Protein AF-0000000084539556 (afdb_homodimer)

Radius of gyration: 20.71 Å; Cα contacts (8 Å, |Δi|>4): 635; chains: 2; bounding box: 44×54×63 Å

Secondary structure (DSSP, 8-state):
------GGGGS-HHHHHHHHHH-EEEEE-TT-EEE-TTS---EEEEEEES-EEEEEGGGTSEEEEEE-TT-EESHHHHHH-PPPSSEEEESSSEEEEEEEHHHHHHHHHH-HHHHHHHHHHHHHHHHHHHHHHHHHHHTT----S-----TTHHHHT--HHHHHHHHHHHHHHT------/-----GGGGGS-HHHHHHHHHH-EEEEE-TT-EEE-TTS---EEEEEEES-EEEEEGGGTSEEEEEE-TT-EESHHHHHH-PPPSSEEEESSSEEEEEEEHHHHHHHHHH-HHHHHHHHHHHHHHHHHHHHHHHHHHHTT----S-----TTHHHHT--HHHHHHHHHHHHHHT------

Sequence (360 aa):
MNKTLAILGELSDRDLDWIIANGQQQQLESGMVLITEGQLIEALYIVLDGTLVASVAALGNREVATLGIGEVIGEMSFVDGRMPSATVSAKEPCLVLSVPREKLSEKLEWDALFSLRFYRAVSKFLSYRLRNTVTQFGQQKPLPSETNSSTTEIEQSLDEDGYRFREIIQRLRGEYVVPTMNKTLAILGELSDRDLDWIIANGQQQQLESGMVLITEGQLIEALYIVLDGTLVASVAALGNREVATLGIGEVIGEMSFVDGRMPSATVSAKEPCLVLSVPREKLSEKLEWDALFSLRFYRAVSKFLSYRLRNTVTQFGQQKPLPSETNSSTTEIEQSLDEDGYRFREIIQRLRGEYVVPT

Nearest PDB structures (foldseek):
  6flo-assembly1_A  TM=7.523E-01  e=4.053E-08  Trypanosoma brucei brucei TREU927
  4qx5-assembly1_A  TM=9.035E-01  e=8.301E-07  Homo sapiens
  3e97-assembly1_A-2  TM=7.968E-01  e=1.678E-07  Deinococcus geothermalis DSM 11300
  7t4v-assembly2_B  TM=7.248E-01  e=3.624E-07  Homo sapiens
  1cx4-assembly1_A  TM=6.288E-01  e=3.034E-07  Rattus norvegicus

Solvent-accessible surface area (backbone atoms only — not comparable to full-atom values): 19254 Å² total; per-residue (Å²): 117,77,78,56,60,48,34,64,64,54,45,48,72,68,54,49,50,50,47,55,74,62,33,44,79,42,80,40,50,58,65,39,70,78,42,51,50,70,39,84,76,66,44,36,34,34,30,68,34,48,38,33,34,32,23,28,67,87,43,75,52,38,70,75,42,78,42,41,54,51,36,72,43,52,56,53,29,66,63,63,71,44,56,37,83,36,25,30,28,24,73,32,61,26,34,30,36,38,32,43,40,69,60,50,52,51,49,41,71,74,31,62,67,59,32,29,30,47,27,45,18,49,30,33,40,41,38,52,50,40,54,50,48,52,55,43,62,45,54,71,50,72,69,78,82,80,70,74,72,54,84,64,57,64,61,66,83,43,47,76,67,36,53,54,36,50,52,48,51,32,54,69,70,64,50,77,77,68,82,124,92,82,81,63,48,51,34,66,63,54,46,48,71,69,54,49,49,50,48,55,74,62,32,45,79,44,81,39,51,57,65,40,71,79,40,50,49,70,39,85,74,66,43,36,35,33,30,67,34,47,38,32,33,32,23,27,68,87,43,73,52,38,70,77,44,79,42,40,63,51,34,71,43,52,56,53,30,65,64,63,69,44,56,35,82,36,26,30,27,24,73,31,61,27,34,30,37,36,32,43,39,69,60,50,53,52,48,42,71,73,30,62,68,61,31,29,32,48,28,45,19,48,30,34,38,40,39,51,50,40,56,51,48,54,53,43,62,43,54,71,49,70,70,78,79,79,68,75,70,53,82,64,47,55,61,67,83,45,46,78,64,37,53,54,35,50,53,49,49,33,53,70,69,64,48,76,75,67,81,124

Structure (mmCIF, N/CA/C/O backbone):
data_AF-0000000084539556-model_v1
#
loop_
_entity.id
_entity.type
_entity.pdbx_description
1 polymer 'Cyclic nucleotide-binding domain-containing protein'
#
loop_
_atom_site.group_PDB
_atom_site.id
_atom_site.type_symbol
_atom_site.label_atom_id
_atom_site.label_alt_id
_atom_site.label_comp_id
_atom_site.label_asym_id
_atom_site.label_entity_id
_atom_site.label_seq_id
_atom_site.pdbx_PDB_ins_code
_atom_site.Cartn_x
_atom_site.Cartn_y
_atom_site.Cartn_z
_atom_site.occupancy
_atom_site.B_iso_or_equiv
_atom_site.auth_seq_id
_atom_site.auth_comp_id
_atom_site.auth_asym_id
_atom_site.auth_atom_id
_atom_site.pdbx_PDB_model_num
ATOM 1 N N . MET A 1 1 ? -12.023 -5.602 -18.016 1 32.25 1 MET A N 1
ATOM 2 C CA . MET A 1 1 ? -10.75 -6.289 -17.844 1 32.25 1 MET A CA 1
ATOM 3 C C . MET A 1 1 ? -9.883 -5.59 -16.797 1 32.25 1 MET A C 1
ATOM 5 O O . MET A 1 1 ? -9.688 -4.375 -16.859 1 32.25 1 MET A O 1
ATOM 9 N N . ASN A 1 2 ? -9.969 -5.934 -15.633 1 44.06 2 ASN A N 1
ATOM 10 C CA . ASN A 1 2 ? -9.359 -5.375 -14.43 1 44.06 2 ASN A CA 1
ATOM 11 C C . ASN A 1 2 ? -7.859 -5.164 -14.617 1 44.06 2 ASN A C 1
ATOM 13 O O . ASN A 1 2 ? -7.117 -6.117 -14.852 1 44.06 2 ASN A O 1
ATOM 17 N N . LYS A 1 3 ? -7.562 -4.148 -15.406 1 48.19 3 LYS A N 1
ATOM 18 C CA . LYS A 1 3 ? -6.191 -3.68 -15.578 1 48.19 3 LYS A CA 1
ATOM 19 C C . LYS A 1 3 ? -5.305 -4.141 -14.422 1 48.19 3 LYS A C 1
ATOM 21 O O . LYS A 1 3 ? -5.383 -3.6 -13.312 1 48.19 3 LYS A O 1
ATOM 26 N N . THR A 1 4 ? -5.359 -5.547 -14.148 1 50.5 4 THR A N 1
ATOM 27 C CA . THR A 1 4 ? -4.488 -6.262 -13.219 1 50.5 4 THR A CA 1
ATOM 28 C C . THR A 1 4 ? -3.164 -5.523 -13.047 1 50.5 4 THR A C 1
ATOM 30 O O . THR A 1 4 ? -2.453 -5.273 -14.023 1 50.5 4 THR A O 1
ATOM 33 N N . LEU A 1 5 ? -3.143 -4.684 -12.188 1 53.91 5 LEU A N 1
ATOM 34 C CA . LEU A 1 5 ? -1.906 -4.047 -11.742 1 53.91 5 LEU A CA 1
ATOM 35 C C . LEU A 1 5 ? -0.74 -5.027 -11.797 1 53.91 5 LEU A C 1
ATOM 37 O O . LEU A 1 5 ? -0.776 -6.074 -11.148 1 53.91 5 LEU A O 1
ATOM 41 N N . ALA A 1 6 ? -0.236 -5.332 -13.047 1 57.66 6 ALA A N 1
ATOM 42 C CA . ALA A 1 6 ? 0.998 -6.113 -13.109 1 57.66 6 ALA A CA 1
ATOM 43 C C . ALA A 1 6 ? 2.088 -5.477 -12.25 1 57.66 6 ALA A C 1
ATOM 45 O O . ALA A 1 6 ? 2.754 -4.531 -12.68 1 57.66 6 ALA A O 1
ATOM 46 N N . ILE A 1 7 ? 1.96 -5.586 -10.859 1 62.69 7 ILE A N 1
ATOM 47 C CA . ILE A 1 7 ? 2.955 -5.199 -9.867 1 62.69 7 ILE A CA 1
ATOM 48 C C . ILE A 1 7 ? 4.316 -5.777 -10.25 1 62.69 7 ILE A C 1
ATOM 50 O O . ILE A 1 7 ? 5.348 -5.125 -10.07 1 62.69 7 ILE A O 1
ATOM 54 N N . LEU A 1 8 ? 4.184 -6.824 -11.148 1 78.81 8 LEU A N 1
ATOM 55 C CA . LEU A 1 8 ? 5.395 -7.566 -11.477 1 78.81 8 LEU A CA 1
ATOM 56 C C . LEU A 1 8 ? 6.234 -6.812 -12.5 1 78.81 8 LEU A C 1
ATOM 58 O O . LEU A 1 8 ? 7.43 -7.078 -12.648 1 78.81 8 LEU A O 1
ATOM 62 N N . GLY A 1 9 ? 5.48 -5.789 -13.008 1 82.38 9 GLY A N 1
ATOM 63 C CA . GLY A 1 9 ? 6.188 -5.008 -14.016 1 82.38 9 GLY A CA 1
ATOM 64 C C . GLY A 1 9 ? 7.273 -4.125 -13.422 1 82.38 9 GLY A C 1
ATOM 65 O O . GLY A 1 9 ? 8.164 -3.666 -14.141 1 82.38 9 GLY A O 1
ATOM 66 N N . GLU A 1 10 ? 7.262 -3.822 -12.172 1 86.62 10 GLU A N 1
ATOM 67 C CA . GLU A 1 10 ? 8.258 -3.016 -11.477 1 86.62 10 GLU A CA 1
ATOM 68 C C . GLU A 1 10 ? 9.539 -3.809 -11.234 1 86.62 10 GLU A C 1
ATOM 70 O O . GLU A 1 10 ? 10.586 -3.23 -10.938 1 86.62 10 GLU A O 1
ATOM 75 N N . LEU A 1 11 ? 9.445 -5.109 -11.352 1 90.94 11 LEU A N 1
ATOM 76 C CA . LEU A 1 11 ? 10.586 -5.969 -11.055 1 90.94 11 LEU A CA 1
ATOM 77 C C . LEU A 1 11 ? 11.469 -6.145 -12.281 1 90.94 11 LEU A C 1
ATOM 79 O O . LEU A 1 11 ? 10.969 -6.234 -13.406 1 90.94 11 LEU A O 1
ATOM 83 N N . SER A 1 12 ? 12.75 -6.215 -12.055 1 92.44 12 SER A N 1
ATOM 84 C CA . SER A 1 12 ? 13.695 -6.465 -13.141 1 92.44 12 SER A CA 1
ATOM 85 C C . SER A 1 12 ? 13.695 -7.934 -13.547 1 92.44 12 SER A C 1
ATOM 87 O O . SER A 1 12 ? 13.117 -8.773 -12.852 1 92.44 12 SER A O 1
ATOM 89 N N . ASP A 1 13 ? 14.375 -8.172 -14.664 1 91.81 13 ASP A N 1
ATOM 90 C CA . ASP A 1 13 ? 14.531 -9.555 -15.094 1 91.81 13 ASP A CA 1
ATOM 91 C C . ASP A 1 13 ? 15.312 -10.367 -14.055 1 91.81 13 ASP A C 1
ATOM 93 O O . ASP A 1 13 ? 15.008 -11.539 -13.82 1 91.81 13 ASP A O 1
ATOM 97 N N . ARG A 1 14 ? 16.25 -9.758 -13.469 1 94.5 14 ARG A N 1
ATOM 98 C CA . ARG A 1 14 ? 17.016 -10.43 -12.422 1 94.5 14 ARG A CA 1
ATOM 99 C C . ARG A 1 14 ? 16.141 -10.742 -11.211 1 94.5 14 ARG A C 1
ATOM 101 O O . ARG A 1 14 ? 16.266 -11.797 -10.594 1 94.5 14 ARG A O 1
ATOM 108 N N . ASP A 1 15 ? 15.281 -9.805 -10.898 1 94.94 15 ASP A N 1
ATOM 109 C CA . ASP A 1 15 ? 14.336 -10.023 -9.805 1 94.94 15 ASP A CA 1
ATOM 110 C C . ASP A 1 15 ? 13.438 -11.234 -10.086 1 94.94 15 ASP A C 1
ATOM 112 O O . ASP A 1 15 ? 13.258 -12.094 -9.227 1 94.94 15 ASP A O 1
ATOM 116 N N . LEU A 1 16 ? 12.984 -11.227 -11.289 1 93.06 16 LEU A N 1
ATOM 117 C CA . LEU A 1 16 ? 12.086 -12.305 -11.703 1 93.06 16 LEU A CA 1
ATOM 118 C C . LEU A 1 16 ? 12.812 -13.641 -11.695 1 93.06 16 LEU A C 1
ATOM 120 O O . LEU A 1 16 ? 12.25 -14.656 -11.281 1 93.06 16 LEU A O 1
ATOM 124 N N . ASP A 1 17 ? 14.016 -13.617 -12.156 1 94 17 ASP A N 1
ATOM 125 C CA . ASP A 1 17 ? 14.828 -14.828 -12.125 1 94 17 ASP A CA 1
ATOM 126 C C . ASP A 1 17 ? 14.953 -15.367 -10.703 1 94 17 ASP A C 1
ATOM 128 O O . ASP A 1 17 ? 14.844 -16.578 -10.484 1 94 17 ASP A O 1
ATOM 132 N N . TRP A 1 18 ? 15.18 -14.516 -9.82 1 96.06 18 TRP A N 1
ATOM 133 C CA . TRP A 1 18 ? 15.32 -14.93 -8.43 1 96.06 18 TRP A CA 1
ATOM 134 C C . TRP A 1 18 ? 14.016 -15.516 -7.902 1 96.06 18 TRP A C 1
ATOM 136 O O . TRP A 1 18 ? 14.023 -16.547 -7.223 1 96.06 18 TRP A O 1
ATOM 146 N N . ILE A 1 19 ? 12.93 -14.898 -8.211 1 95.31 19 ILE A N 1
ATOM 147 C CA . ILE A 1 19 ? 11.617 -15.352 -7.758 1 95.31 19 ILE A CA 1
ATOM 148 C C . ILE A 1 19 ? 11.336 -16.75 -8.305 1 95.31 19 ILE A C 1
ATOM 150 O O . ILE A 1 19 ? 10.875 -17.625 -7.57 1 95.31 19 ILE A O 1
ATOM 154 N N . ILE A 1 20 ? 11.625 -16.922 -9.516 1 93.94 20 ILE A N 1
ATOM 155 C CA . ILE A 1 20 ? 11.414 -18.203 -10.164 1 93.94 20 ILE A CA 1
ATOM 156 C C . ILE A 1 20 ? 12.297 -19.266 -9.508 1 93.94 20 ILE A C 1
ATOM 158 O O . ILE A 1 20 ? 11.828 -20.359 -9.188 1 93.94 20 ILE A O 1
ATOM 162 N N . ALA A 1 21 ? 13.516 -18.922 -9.289 1 95.94 21 ALA A N 1
ATOM 163 C CA . ALA A 1 21 ? 14.5 -19.844 -8.75 1 95.94 21 ALA A CA 1
ATOM 164 C C . ALA A 1 21 ? 14.148 -20.234 -7.312 1 95.94 21 ALA A C 1
ATOM 166 O O . ALA A 1 21 ? 14.48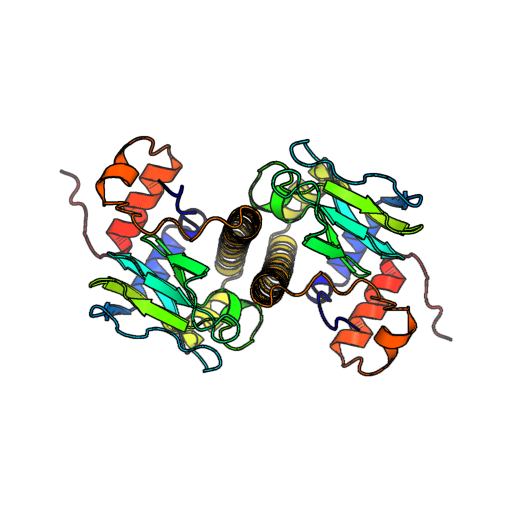4 -21.344 -6.863 1 95.94 21 ALA A O 1
ATOM 167 N N . ASN A 1 22 ? 13.438 -19.406 -6.613 1 96.88 22 ASN A N 1
ATOM 168 C CA . ASN A 1 22 ? 13.219 -19.641 -5.188 1 96.88 22 ASN A CA 1
ATOM 169 C C . ASN A 1 22 ? 11.758 -19.938 -4.887 1 96.88 22 ASN A C 1
ATOM 171 O O . ASN A 1 22 ? 11.406 -20.25 -3.748 1 96.88 22 ASN A O 1
ATOM 175 N N . GLY A 1 23 ? 10.945 -19.766 -5.93 1 96.81 23 GLY A N 1
ATOM 176 C CA . GLY A 1 23 ? 9.531 -20.062 -5.77 1 96.81 23 GLY A CA 1
ATOM 177 C C . GLY A 1 23 ? 9.164 -21.484 -6.148 1 96.81 23 GLY A C 1
ATOM 178 O O . GLY A 1 23 ? 9.992 -22.219 -6.688 1 96.81 23 GLY A O 1
ATOM 179 N N . GLN A 1 24 ? 7.953 -21.922 -5.746 1 97.06 24 GLN A N 1
ATOM 180 C CA . GLN A 1 24 ? 7.406 -23.219 -6.098 1 97.06 24 GLN A CA 1
ATOM 181 C C . GLN A 1 24 ? 5.973 -23.094 -6.613 1 97.06 24 GLN A C 1
ATOM 183 O O . GLN A 1 24 ? 5.133 -22.469 -5.977 1 97.06 24 GLN A O 1
ATOM 188 N N . GLN A 1 25 ? 5.758 -23.734 -7.707 1 97.38 25 GLN A N 1
ATOM 189 C CA . GLN A 1 25 ? 4.402 -23.734 -8.242 1 97.38 25 GLN A CA 1
ATOM 190 C C . GLN A 1 25 ? 3.5 -24.688 -7.461 1 97.38 25 GLN A C 1
ATOM 192 O O . GLN A 1 25 ? 3.924 -25.781 -7.082 1 97.38 25 GLN A O 1
ATOM 197 N N . GLN A 1 26 ? 2.338 -24.25 -7.215 1 97.38 26 GLN A N 1
ATOM 198 C CA . GLN A 1 26 ? 1.34 -25.016 -6.477 1 97.38 26 GLN A CA 1
ATOM 199 C C . GLN A 1 26 ? -0.006 -25 -7.195 1 97.38 26 GLN A C 1
ATOM 201 O O . GLN A 1 26 ? -0.513 -23.938 -7.559 1 97.38 26 GLN A O 1
ATOM 206 N N . GLN A 1 27 ? -0.539 -26.188 -7.367 1 98.12 27 GLN A N 1
ATOM 207 C CA . GLN A 1 27 ? -1.882 -26.312 -7.922 1 98.12 27 GLN A CA 1
ATOM 208 C C . GLN A 1 27 ? -2.938 -26.297 -6.82 1 98.12 27 GLN A C 1
ATOM 210 O O . GLN A 1 27 ? -2.748 -26.922 -5.766 1 98.12 27 GLN A O 1
ATOM 215 N N . LEU A 1 28 ? -3.969 -25.578 -7.094 1 98.31 28 LEU A N 1
ATOM 216 C CA . LEU A 1 28 ? -5.105 -25.531 -6.176 1 98.31 28 LEU A CA 1
ATOM 217 C C . LEU A 1 28 ? -6.367 -26.047 -6.855 1 98.31 28 LEU A C 1
ATOM 219 O O . LEU A 1 28 ? -6.668 -25.672 -7.992 1 98.31 28 LEU A O 1
ATOM 223 N N . GLU A 1 29 ? -7.094 -26.906 -6.141 1 98.38 29 GLU A N 1
ATOM 224 C CA . GLU A 1 29 ? -8.422 -27.312 -6.605 1 98.38 29 GLU A CA 1
ATOM 225 C C . GLU A 1 29 ? -9.469 -26.266 -6.258 1 98.38 29 GLU A C 1
ATOM 227 O O . GLU A 1 29 ? -9.266 -25.453 -5.348 1 98.38 29 GLU A O 1
ATOM 232 N N . SER A 1 30 ? -10.5 -26.375 -7.035 1 97.88 30 SER A N 1
ATOM 233 C CA . SER A 1 30 ? -11.609 -25.484 -6.727 1 97.88 30 SER A CA 1
ATOM 234 C C . SER A 1 30 ? -12.039 -25.609 -5.27 1 97.88 30 SER A C 1
ATOM 236 O O . SER A 1 30 ? -12.156 -26.719 -4.75 1 97.88 30 SER A O 1
ATOM 238 N N . GLY A 1 31 ? -12.117 -24.484 -4.613 1 97.44 31 GLY A N 1
ATOM 239 C CA . GLY A 1 31 ? -12.609 -24.469 -3.244 1 97.44 31 GLY A CA 1
ATOM 240 C C . GLY A 1 31 ? -11.5 -24.547 -2.213 1 97.44 31 GLY A C 1
ATOM 241 O O . GLY A 1 31 ? -11.719 -24.266 -1.031 1 97.44 31 GLY A O 1
ATOM 242 N N . MET A 1 32 ? -10.375 -24.891 -2.605 1 98.31 32 MET A N 1
ATOM 243 C CA . MET A 1 32 ? -9.266 -25.031 -1.667 1 98.31 32 MET A CA 1
ATOM 244 C C . MET A 1 32 ? -8.875 -23.672 -1.077 1 98.31 32 MET A C 1
ATOM 246 O O . MET A 1 32 ? -8.812 -22.672 -1.795 1 98.31 32 MET A O 1
ATOM 250 N N . VAL A 1 33 ? -8.633 -23.703 0.246 1 98.38 33 VAL A N 1
ATOM 251 C CA . VAL A 1 33 ? -8.234 -22.484 0.953 1 98.38 33 VAL A CA 1
ATOM 252 C C . VAL A 1 33 ? -6.715 -22.328 0.885 1 98.38 33 VAL A C 1
ATOM 254 O O . VAL A 1 33 ? -5.973 -23.25 1.24 1 98.38 33 VAL A O 1
ATOM 257 N N . LEU A 1 34 ? -6.289 -21.219 0.36 1 98.31 34 LEU A N 1
ATOM 258 C CA . LEU A 1 34 ? -4.867 -20.906 0.259 1 98.31 34 LEU A CA 1
ATOM 259 C C . LEU A 1 34 ? -4.371 -20.234 1.528 1 98.31 34 LEU A C 1
ATOM 261 O O . LEU A 1 34 ? -3.299 -20.562 2.037 1 98.31 34 LEU A O 1
ATOM 265 N N . ILE A 1 35 ? -5.094 -19.219 1.955 1 97.94 35 ILE A N 1
ATOM 266 C CA . ILE A 1 35 ? -4.828 -18.438 3.158 1 97.94 35 ILE A CA 1
ATOM 267 C C . ILE A 1 35 ? -6.074 -18.391 4.039 1 97.94 35 ILE A C 1
ATOM 269 O O . ILE A 1 35 ? -7.188 -18.219 3.541 1 97.94 35 ILE A O 1
ATOM 273 N N . THR A 1 36 ? -5.855 -18.609 5.312 1 97.69 36 THR A N 1
ATOM 274 C CA . THR A 1 36 ? -6.945 -18.5 6.277 1 97.69 36 THR A CA 1
ATOM 275 C C . THR A 1 36 ? -6.809 -17.234 7.117 1 97.69 36 THR A C 1
ATOM 277 O O . THR A 1 36 ? -5.75 -16.984 7.691 1 97.69 36 THR A O 1
ATOM 280 N N . GLU A 1 37 ? -7.852 -16.516 7.086 1 96.19 37 GLU A N 1
ATOM 281 C CA . GLU A 1 37 ? -7.891 -15.312 7.918 1 96.19 37 GLU A CA 1
ATOM 282 C C . GLU A 1 37 ? -7.426 -15.609 9.344 1 96.19 37 GLU A C 1
ATOM 284 O O . GLU A 1 37 ? -7.871 -16.594 9.953 1 96.19 37 GLU A O 1
ATOM 289 N N . GLY A 1 38 ? -6.457 -14.789 9.852 1 96.25 38 GLY A N 1
ATOM 290 C CA . GLY A 1 38 ? -6.012 -14.898 11.234 1 96.25 38 GLY A CA 1
ATOM 291 C C . GLY A 1 38 ? -4.98 -15.984 11.445 1 96.25 38 GLY A C 1
ATOM 292 O O . GLY A 1 38 ? -4.523 -16.203 12.57 1 96.25 38 GLY A O 1
ATOM 293 N N . GLN A 1 39 ? -4.598 -16.641 10.469 1 96.81 39 GLN A N 1
ATOM 294 C CA . GLN A 1 39 ? -3.57 -17.688 10.57 1 96.81 39 GLN A CA 1
ATOM 295 C C . GLN A 1 39 ? -2.285 -17.25 9.875 1 96.81 39 GLN A C 1
ATOM 297 O O . GLN A 1 39 ? -2.328 -16.703 8.766 1 96.81 39 GLN A O 1
ATOM 302 N N . LEU A 1 40 ? -1.231 -17.594 10.477 1 95.06 40 LEU A N 1
ATOM 303 C CA . LEU A 1 40 ? 0.071 -17.203 9.945 1 95.06 40 LEU A CA 1
ATOM 304 C C . LEU A 1 40 ? 0.309 -17.844 8.578 1 95.06 40 LEU A C 1
ATOM 306 O O . LEU A 1 40 ? -0.04 -19 8.359 1 95.06 40 LEU A O 1
ATOM 310 N N . ILE A 1 41 ? 0.892 -17 7.734 1 94.69 41 ILE A N 1
ATOM 311 C CA . ILE A 1 41 ? 1.271 -17.531 6.43 1 94.69 41 ILE A CA 1
ATOM 312 C C . ILE A 1 41 ? 2.793 -17.547 6.297 1 94.69 41 ILE A C 1
ATOM 314 O O . ILE A 1 41 ? 3.473 -16.672 6.848 1 94.69 41 ILE A O 1
ATOM 318 N N . GLU A 1 42 ? 3.289 -18.484 5.48 1 95.5 42 GLU A N 1
ATOM 319 C CA . GLU A 1 42 ? 4.734 -18.672 5.379 1 95.5 42 GLU A CA 1
ATOM 320 C C . GLU A 1 42 ? 5.23 -18.359 3.967 1 95.5 42 GLU A C 1
ATOM 322 O O . GLU A 1 42 ? 6.371 -18.672 3.623 1 95.5 42 GLU A O 1
ATOM 327 N N . ALA A 1 43 ? 4.34 -17.828 3.186 1 97.62 43 ALA A N 1
ATOM 328 C CA . ALA A 1 43 ? 4.754 -17.516 1.82 1 97.62 43 ALA A CA 1
ATOM 329 C C . ALA A 1 43 ? 3.943 -16.359 1.258 1 97.62 43 ALA A C 1
ATOM 331 O O . ALA A 1 43 ? 2.871 -16.031 1.775 1 97.62 43 ALA A O 1
ATOM 332 N N . LEU A 1 44 ? 4.543 -15.734 0.352 1 96.5 44 LEU A N 1
ATOM 333 C CA . LEU A 1 44 ? 3.852 -14.852 -0.584 1 96.5 44 LEU A CA 1
ATOM 334 C C .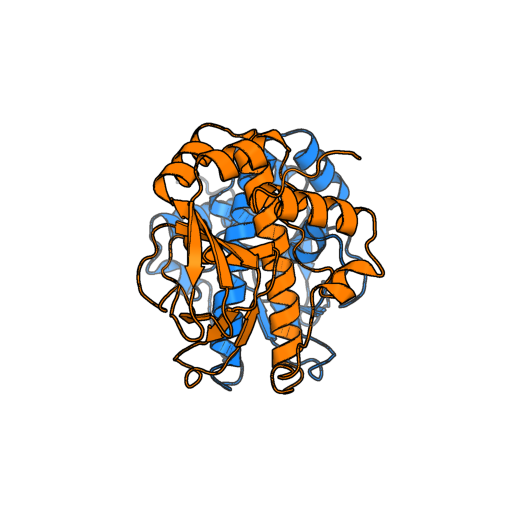 LEU A 1 44 ? 3.439 -15.617 -1.842 1 96.5 44 LEU A C 1
ATOM 336 O O . LEU A 1 44 ? 4.203 -16.438 -2.357 1 96.5 44 LEU A O 1
ATOM 340 N N . TYR A 1 45 ? 2.271 -15.281 -2.385 1 96.75 45 TYR A N 1
ATOM 341 C CA . TYR A 1 45 ? 1.778 -16.031 -3.537 1 96.75 45 TYR A CA 1
ATOM 342 C C . TYR A 1 45 ? 1.513 -15.094 -4.715 1 96.75 45 TYR A C 1
ATOM 344 O O . TYR A 1 45 ? 1.045 -13.969 -4.531 1 96.75 45 TYR A O 1
ATOM 352 N N . ILE A 1 46 ? 1.771 -15.625 -5.895 1 95.25 46 ILE A N 1
ATOM 353 C CA . ILE A 1 46 ? 1.42 -14.961 -7.148 1 95.25 46 ILE A CA 1
ATOM 354 C C . ILE A 1 46 ? 0.49 -15.859 -7.961 1 95.25 46 ILE A C 1
ATOM 356 O O . ILE A 1 46 ? 0.804 -17.031 -8.211 1 95.25 46 ILE A O 1
ATOM 360 N N . VAL A 1 47 ? -0.623 -15.297 -8.398 1 95.62 47 VAL A N 1
ATOM 361 C CA . VAL A 1 47 ? -1.562 -16.078 -9.203 1 95.62 47 VAL A CA 1
ATOM 362 C C . VAL A 1 47 ? -1.03 -16.203 -10.625 1 95.62 47 VAL A C 1
ATOM 364 O O . VAL A 1 47 ? -0.81 -15.211 -11.312 1 95.62 47 VAL A O 1
ATOM 367 N N . LEU A 1 48 ? -0.84 -17.406 -11.039 1 94.31 48 LEU A N 1
ATOM 368 C CA . LEU A 1 48 ? -0.329 -17.656 -12.383 1 94.31 48 LEU A CA 1
ATOM 369 C C . LEU A 1 48 ? -1.458 -18.031 -13.328 1 94.31 48 LEU A C 1
ATOM 371 O O . LEU A 1 48 ? -1.366 -17.797 -14.539 1 94.31 48 LEU A O 1
ATOM 375 N N . ASP A 1 49 ? -2.406 -18.625 -12.766 1 94.19 49 ASP A N 1
ATOM 376 C CA . ASP A 1 49 ? -3.58 -19.062 -13.523 1 94.19 49 ASP A CA 1
ATOM 377 C C . ASP A 1 49 ? -4.789 -19.234 -12.602 1 94.19 49 ASP A C 1
ATOM 379 O O . ASP A 1 49 ? -4.645 -19.656 -11.453 1 94.19 49 ASP A O 1
ATOM 383 N N . GLY A 1 50 ? -5.969 -18.906 -13.195 1 95.5 50 GLY A N 1
ATOM 384 C CA . GLY A 1 50 ? -7.203 -19.078 -12.445 1 95.5 50 GLY A CA 1
ATOM 385 C C . GLY A 1 50 ? -7.605 -17.859 -11.656 1 95.5 50 GLY A C 1
ATOM 386 O O . GLY A 1 50 ? -7.074 -16.766 -11.883 1 95.5 50 GLY A O 1
ATOM 387 N N . THR A 1 51 ? -8.664 -18.078 -10.844 1 96.06 51 THR A N 1
ATOM 388 C CA . THR A 1 51 ? -9.242 -16.984 -10.062 1 96.06 51 THR A CA 1
ATOM 389 C C . THR A 1 51 ? -9.43 -17.406 -8.602 1 96.06 51 THR A C 1
ATOM 391 O O . THR A 1 51 ? -9.93 -18.5 -8.328 1 96.06 51 THR A O 1
ATOM 394 N N . LEU A 1 52 ? -8.945 -16.578 -7.75 1 96.94 52 LEU A N 1
ATOM 395 C CA . LEU A 1 52 ? -9.18 -16.75 -6.32 1 96.94 52 LEU A CA 1
ATOM 396 C C . LEU A 1 52 ? -10.117 -15.68 -5.781 1 96.94 52 LEU A C 1
ATOM 398 O O . LEU A 1 52 ? -10.414 -14.703 -6.473 1 96.94 52 LEU A O 1
ATOM 402 N N . VAL A 1 53 ? -10.633 -15.945 -4.574 1 95.88 53 VAL A N 1
ATOM 403 C CA . VAL A 1 53 ? -11.523 -14.977 -3.943 1 95.88 53 VAL A CA 1
ATOM 404 C C . VAL A 1 53 ? -11.094 -14.742 -2.5 1 95.88 53 VAL A C 1
ATOM 406 O O . VAL A 1 53 ? -10.648 -15.664 -1.816 1 95.88 53 VAL A O 1
ATOM 409 N N . ALA A 1 54 ? -11.156 -13.5 -2.107 1 95.12 54 ALA A N 1
ATOM 410 C CA . ALA A 1 54 ? -10.945 -13.125 -0.712 1 95.12 54 ALA A CA 1
ATOM 411 C C . ALA A 1 54 ? -12.273 -12.93 0.014 1 95.12 54 ALA A C 1
ATOM 413 O O . ALA A 1 54 ? -13.18 -12.281 -0.504 1 95.12 54 ALA A O 1
ATOM 414 N N . SER A 1 55 ? -12.406 -13.531 1.175 1 94.44 55 SER A N 1
ATOM 415 C CA . SER A 1 55 ? -13.602 -13.406 1.997 1 94.44 55 SER A CA 1
ATOM 416 C C . SER A 1 55 ? -13.25 -13.023 3.432 1 94.44 55 SER A C 1
ATOM 418 O O . SER A 1 55 ? -12.18 -13.367 3.926 1 94.44 55 SER A O 1
ATOM 420 N N . VAL A 1 56 ? -14.125 -12.352 4.039 1 92 56 VAL A N 1
ATOM 421 C CA . VAL A 1 56 ? -13.883 -11.859 5.395 1 92 56 VAL A CA 1
ATOM 422 C C . VAL A 1 56 ? -14.969 -12.375 6.332 1 92 56 VAL A C 1
ATOM 424 O O . VAL A 1 56 ? -16.156 -12.203 6.07 1 92 56 VAL A O 1
ATOM 427 N N . ALA A 1 57 ? -14.586 -12.836 7.488 1 90.5 57 ALA A N 1
ATOM 428 C CA . ALA A 1 57 ? -15.5 -13.461 8.438 1 90.5 57 ALA A CA 1
ATOM 429 C C . ALA A 1 57 ? -16.484 -12.445 9.008 1 90.5 57 ALA A C 1
ATOM 431 O O . ALA A 1 57 ? -17.688 -12.711 9.102 1 90.5 57 ALA A O 1
ATOM 432 N N . ALA A 1 58 ? -16 -11.344 9.375 1 83.44 58 ALA A N 1
ATOM 433 C CA . ALA A 1 58 ? -16.812 -10.312 10.016 1 83.44 58 ALA A CA 1
ATOM 434 C C . ALA A 1 58 ? -17.953 -9.867 9.109 1 83.44 58 ALA A C 1
ATOM 436 O O . ALA A 1 58 ? -18.953 -9.297 9.578 1 83.44 58 ALA A O 1
ATOM 437 N N . LEU A 1 59 ? -17.859 -10.203 7.871 1 83 59 LEU A N 1
ATOM 438 C CA . LEU A 1 59 ? -18.891 -9.836 6.902 1 83 59 LEU A CA 1
ATOM 439 C C . LEU A 1 59 ? -19.703 -11.055 6.48 1 83 59 LEU A C 1
ATOM 441 O O . LEU A 1 59 ? -20.281 -11.07 5.391 1 83 59 LEU A O 1
ATOM 445 N N . GLY A 1 60 ? -19.672 -12.094 7.27 1 87.31 60 GLY A N 1
ATOM 446 C CA . GLY A 1 60 ? -20.391 -13.312 6.945 1 87.31 60 GLY A CA 1
ATOM 447 C C . GLY A 1 60 ? -19.75 -14.109 5.824 1 87.31 60 GLY A C 1
ATOM 448 O O . GLY A 1 60 ? -20.453 -14.688 4.988 1 87.31 60 GLY A O 1
ATOM 449 N N . ASN A 1 61 ? -18.453 -13.938 5.754 1 89 61 ASN A N 1
ATOM 450 C CA . ASN A 1 61 ? -17.672 -14.609 4.719 1 89 61 ASN A CA 1
ATOM 451 C C . ASN A 1 61 ? -18.078 -14.148 3.324 1 89 61 ASN A C 1
ATOM 453 O O . ASN A 1 61 ? -18.078 -14.938 2.381 1 89 61 ASN A O 1
ATOM 457 N N . ARG A 1 62 ? -18.5 -12.922 3.277 1 87.5 62 ARG A N 1
ATOM 458 C CA . ARG A 1 62 ? -18.781 -12.312 1.98 1 87.5 62 ARG A CA 1
ATOM 459 C C . ARG A 1 62 ? -17.5 -12.156 1.169 1 87.5 62 ARG A C 1
ATOM 461 O O . ARG A 1 62 ? -16.453 -11.82 1.72 1 87.5 62 ARG A O 1
ATOM 468 N N . GLU A 1 63 ? -17.609 -12.406 -0.17 1 88.69 63 GLU A N 1
ATOM 469 C CA . GLU A 1 63 ? -16.5 -12.148 -1.075 1 88.69 63 GLU A CA 1
ATOM 470 C C . GLU A 1 63 ? -16.266 -10.656 -1.261 1 88.69 63 GLU A C 1
ATOM 472 O O . GLU A 1 63 ? -17.156 -9.93 -1.702 1 88.69 63 GLU A O 1
ATOM 477 N N . VAL A 1 64 ? -15.109 -10.289 -0.891 1 86.94 64 VAL A N 1
ATOM 478 C CA . VAL A 1 64 ? -14.844 -8.852 -0.926 1 86.94 64 VAL A CA 1
ATOM 479 C C . VAL A 1 64 ? -13.961 -8.523 -2.127 1 86.94 64 VAL A C 1
ATOM 481 O O . VAL A 1 64 ? -13.852 -7.359 -2.523 1 86.94 64 VAL A O 1
ATOM 484 N N . ALA A 1 65 ? -13.32 -9.531 -2.684 1 89.69 65 ALA A N 1
ATOM 485 C CA . ALA A 1 65 ? -12.453 -9.289 -3.834 1 89.69 65 ALA A CA 1
ATOM 486 C C . ALA A 1 65 ? -12.25 -10.57 -4.645 1 89.69 65 ALA A C 1
ATOM 488 O O . ALA A 1 65 ? -12.242 -11.672 -4.09 1 89.69 65 ALA A O 1
ATOM 489 N N . THR A 1 66 ? -12.117 -10.367 -5.938 1 91.94 66 THR A N 1
ATOM 490 C CA . THR A 1 66 ? -11.656 -11.414 -6.848 1 91.94 66 THR A CA 1
ATOM 491 C C . THR A 1 66 ? -10.219 -11.164 -7.281 1 91.94 66 THR A C 1
ATOM 493 O O . THR A 1 66 ? -9.852 -10.039 -7.609 1 91.94 66 THR A O 1
ATOM 496 N N . LEU A 1 67 ? -9.445 -12.242 -7.207 1 92.62 67 LEU A N 1
ATOM 497 C CA . LEU A 1 67 ? -8.016 -12.148 -7.492 1 92.62 67 LEU A CA 1
ATOM 498 C C . LEU A 1 67 ? -7.645 -13 -8.703 1 92.62 67 LEU A C 1
ATOM 500 O O . LEU A 1 67 ? -7.844 -14.219 -8.695 1 92.62 67 LEU A O 1
ATOM 504 N N . GLY A 1 68 ? -7.086 -12.312 -9.688 1 91.75 68 GLY A N 1
ATOM 505 C CA . GLY A 1 68 ? -6.754 -13.008 -10.922 1 91.75 68 GLY A CA 1
ATOM 506 C C . GLY A 1 68 ? -5.266 -13.055 -11.195 1 91.75 68 GLY A C 1
ATOM 507 O O . GLY A 1 68 ? -4.453 -12.766 -10.312 1 91.75 68 GLY A O 1
ATOM 508 N N . ILE A 1 69 ? -4.957 -13.438 -12.43 1 90.81 69 ILE A N 1
ATOM 509 C CA . ILE A 1 69 ? -3.588 -13.664 -12.883 1 90.81 69 ILE A CA 1
ATOM 510 C C . ILE A 1 69 ? -2.74 -12.422 -12.602 1 90.81 69 ILE A C 1
ATOM 512 O O . ILE A 1 69 ? -3.152 -11.305 -12.906 1 90.81 69 ILE A O 1
ATOM 516 N N . GLY A 1 70 ? -1.604 -12.672 -11.914 1 89.5 70 GLY A N 1
ATOM 517 C CA . GLY A 1 70 ? -0.66 -11.594 -11.672 1 89.5 70 GLY A CA 1
ATOM 518 C C . GLY A 1 70 ? -0.829 -10.938 -10.312 1 89.5 70 GLY A C 1
ATOM 519 O O . GLY A 1 70 ? 0.054 -10.211 -9.852 1 89.5 70 GLY A O 1
ATOM 520 N N . GLU A 1 71 ? -1.908 -11.203 -9.68 1 91 71 GLU A N 1
ATOM 521 C CA . GLU A 1 71 ? -2.139 -10.617 -8.367 1 91 71 GLU A CA 1
ATOM 522 C C . GLU A 1 71 ? -1.309 -11.312 -7.297 1 91 71 GLU A C 1
ATOM 524 O O . GLU A 1 71 ? -1.011 -12.508 -7.41 1 91 71 GLU A O 1
ATOM 529 N N . VAL A 1 72 ? -0.912 -10.445 -6.363 1 93.19 72 VAL A N 1
ATOM 530 C CA . VAL A 1 72 ? -0.082 -10.93 -5.266 1 93.19 72 VAL A CA 1
ATOM 531 C C . VAL A 1 72 ? -0.936 -11.102 -4.008 1 93.19 72 VAL A C 1
ATOM 533 O O . VAL A 1 72 ? -1.722 -10.211 -3.662 1 93.19 72 VAL A O 1
ATOM 536 N N . ILE A 1 73 ? -0.781 -12.258 -3.377 1 95.25 73 ILE A N 1
ATOM 537 C CA . ILE A 1 73 ? -1.538 -12.594 -2.178 1 95.25 73 ILE A CA 1
ATOM 538 C C . ILE A 1 73 ? -0.589 -12.727 -0.988 1 95.25 73 ILE A C 1
ATOM 540 O O . ILE A 1 73 ? 0.479 -13.328 -1.101 1 95.25 73 ILE A O 1
ATOM 544 N N . GLY A 1 74 ? -1.016 -12.203 0.133 1 95.25 74 GLY A N 1
ATOM 545 C CA . GLY A 1 74 ? -0.207 -12.266 1.34 1 95.25 74 GLY A CA 1
ATOM 546 C C . GLY A 1 74 ? 0.709 -11.07 1.509 1 95.25 74 GLY A C 1
ATOM 547 O O . GLY A 1 74 ? 1.5 -11.008 2.453 1 95.25 74 GLY A O 1
ATOM 548 N N . GLU A 1 75 ? 0.663 -10.125 0.61 1 93.62 75 GLU A N 1
ATOM 549 C CA . GLU A 1 75 ? 1.556 -8.969 0.601 1 93.62 75 GLU A CA 1
ATOM 550 C C . GLU A 1 75 ? 1.32 -8.078 1.817 1 93.62 75 GLU A C 1
ATOM 552 O O . GLU A 1 75 ? 2.262 -7.492 2.355 1 93.62 75 GLU A O 1
ATOM 557 N N . MET A 1 76 ? 0.075 -7.934 2.203 1 94.31 76 MET A N 1
ATOM 558 C CA . MET A 1 76 ? -0.233 -7.105 3.367 1 94.31 76 MET A CA 1
ATOM 559 C C . MET A 1 76 ? 0.402 -7.684 4.629 1 94.31 76 MET A C 1
ATOM 561 O O . MET A 1 76 ? 1.059 -6.961 5.383 1 94.31 76 MET A O 1
ATOM 565 N N . SER A 1 77 ? 0.222 -8.992 4.828 1 94.06 77 SER A N 1
ATOM 566 C CA . SER A 1 77 ? 0.848 -9.648 5.969 1 94.06 77 SER A CA 1
ATOM 567 C C . SER A 1 77 ? 2.367 -9.523 5.922 1 94.06 77 SER A C 1
ATOM 569 O O . SER A 1 77 ? 3.018 -9.375 6.957 1 94.06 77 SER A O 1
ATOM 571 N N . PHE A 1 78 ? 2.871 -9.57 4.82 1 92.31 78 PHE A N 1
ATOM 572 C CA . PHE A 1 78 ? 4.312 -9.453 4.641 1 92.31 78 PHE A CA 1
ATOM 573 C C . PHE A 1 78 ? 4.801 -8.062 5.035 1 92.31 78 PHE A C 1
ATOM 575 O O . PHE A 1 78 ? 5.812 -7.93 5.727 1 92.31 78 PHE A O 1
ATOM 582 N N . VAL A 1 79 ? 4.094 -7.09 4.625 1 91.56 79 VAL A N 1
ATOM 583 C CA . VAL A 1 79 ? 4.582 -5.719 4.746 1 91.56 79 VAL A CA 1
ATOM 584 C C . VAL A 1 79 ? 4.332 -5.203 6.16 1 91.56 79 VAL A C 1
ATOM 586 O O . VAL A 1 79 ? 5.141 -4.449 6.707 1 91.56 79 VAL A O 1
ATOM 589 N N . ASP A 1 80 ? 3.23 -5.574 6.754 1 88.75 80 ASP A N 1
ATOM 590 C CA . ASP A 1 80 ? 2.92 -4.953 8.039 1 88.75 80 ASP A CA 1
ATOM 591 C C . ASP A 1 80 ? 3.078 -5.949 9.188 1 88.75 80 ASP A C 1
ATOM 593 O O . ASP A 1 80 ? 2.914 -5.586 10.352 1 88.75 80 ASP A O 1
ATOM 597 N N . GLY A 1 81 ? 3.367 -7.145 8.938 1 90.44 81 GLY A N 1
ATOM 598 C CA . GLY A 1 81 ? 3.697 -8.148 9.93 1 90.44 81 GLY A CA 1
ATOM 599 C C . GLY A 1 81 ? 2.479 -8.719 10.641 1 90.44 81 GLY A C 1
ATOM 600 O O . GLY A 1 81 ? 2.605 -9.523 11.562 1 90.44 81 GLY A O 1
ATOM 601 N N . ARG A 1 82 ? 1.341 -8.375 10.227 1 93.06 82 ARG A N 1
ATOM 602 C CA . ARG A 1 82 ? 0.112 -8.867 10.836 1 93.06 82 ARG A CA 1
ATOM 603 C C . ARG A 1 82 ? -0.388 -10.117 10.125 1 93.06 82 ARG A C 1
ATOM 605 O O . ARG A 1 82 ? 0.035 -10.414 9 1 93.06 82 ARG A O 1
ATOM 612 N N . MET A 1 83 ? -1.273 -10.805 10.789 1 95.62 83 MET A N 1
ATOM 613 C CA . MET A 1 83 ? -1.885 -11.977 10.18 1 95.62 83 MET A CA 1
ATOM 614 C C . MET A 1 83 ? -2.861 -11.578 9.078 1 95.62 83 MET A C 1
ATOM 616 O O . MET A 1 83 ? -3.334 -10.438 9.047 1 95.62 83 MET A O 1
ATOM 620 N N . PRO A 1 84 ? -3.139 -12.547 8.18 1 96.44 84 PRO A N 1
ATOM 621 C CA . PRO A 1 84 ? -4.059 -12.219 7.094 1 96.44 84 PRO A CA 1
ATOM 622 C C . PRO A 1 84 ? -5.414 -11.719 7.598 1 96.44 84 PRO A C 1
ATOM 624 O O . PRO A 1 84 ? -5.934 -12.234 8.586 1 96.44 84 PRO A O 1
ATOM 627 N N . SER A 1 85 ? -5.93 -10.711 6.867 1 92.5 85 SER A N 1
ATOM 628 C CA . SER A 1 85 ? -7.199 -10.094 7.238 1 92.5 85 SER A CA 1
ATOM 629 C C . SER A 1 85 ? -8.367 -10.758 6.516 1 92.5 85 SER A C 1
ATOM 631 O O . SER A 1 85 ? -9.523 -10.391 6.734 1 92.5 85 SER A O 1
ATOM 633 N N . ALA A 1 86 ? -8.094 -11.648 5.602 1 94.69 86 ALA A N 1
ATOM 634 C CA . ALA A 1 86 ? -9.125 -12.312 4.805 1 94.69 86 ALA A CA 1
ATOM 635 C C . ALA A 1 86 ? -8.727 -13.758 4.504 1 94.69 86 ALA A C 1
ATOM 637 O O . ALA A 1 86 ? -7.551 -14.109 4.566 1 94.69 86 ALA A O 1
ATOM 638 N N . THR A 1 87 ? -9.711 -14.578 4.309 1 97.38 87 THR A N 1
ATOM 639 C CA . THR A 1 87 ? -9.492 -15.922 3.77 1 97.38 87 THR A CA 1
ATOM 640 C C . THR A 1 87 ? -9.492 -15.891 2.242 1 97.38 87 THR A C 1
ATOM 642 O O . THR A 1 87 ? -10.328 -15.227 1.625 1 97.38 87 THR A O 1
ATOM 645 N N . VAL A 1 88 ? -8.516 -16.531 1.683 1 98.06 88 VAL A N 1
ATOM 646 C CA . VAL A 1 88 ? -8.406 -16.594 0.228 1 98.06 88 VAL A CA 1
ATOM 647 C C . VAL A 1 88 ? -8.539 -18.047 -0.238 1 98.06 88 VAL A C 1
ATOM 649 O O . VAL A 1 88 ? -7.809 -18.922 0.225 1 98.06 88 VAL A O 1
ATOM 652 N N . SER A 1 89 ? -9.445 -18.234 -1.158 1 98.5 89 SER A N 1
ATOM 653 C CA . SER A 1 89 ? -9.695 -19.578 -1.651 1 98.5 89 SER A CA 1
ATOM 654 C C . SER A 1 89 ? -9.828 -19.594 -3.17 1 98.5 89 SER A C 1
ATOM 656 O O . SER A 1 89 ? -10.102 -18.562 -3.787 1 98.5 89 SER A O 1
ATOM 658 N N . ALA A 1 90 ? -9.609 -20.781 -3.742 1 98.5 90 ALA A N 1
ATOM 659 C CA . ALA A 1 90 ? -9.703 -20.953 -5.191 1 98.5 90 ALA A CA 1
ATOM 660 C C . ALA A 1 90 ? -11.156 -21.062 -5.641 1 98.5 90 ALA A C 1
ATOM 662 O O . ALA A 1 90 ? -11.906 -21.906 -5.145 1 98.5 90 ALA A O 1
ATOM 663 N N . LYS A 1 91 ? -11.523 -20.203 -6.582 1 96.94 91 LYS A N 1
ATOM 664 C CA . LYS A 1 91 ? -12.859 -20.281 -7.172 1 96.94 91 LYS A CA 1
ATOM 665 C C . LYS A 1 91 ? -12.93 -21.344 -8.258 1 96.94 91 LYS A C 1
ATOM 667 O O . LYS A 1 91 ? -14.008 -21.828 -8.594 1 96.94 91 LYS A O 1
ATOM 672 N N . GLU A 1 92 ? -11.914 -21.688 -8.852 1 97.81 92 GLU A N 1
ATOM 673 C CA . GLU A 1 92 ? -11.648 -22.656 -9.898 1 97.81 92 GLU A CA 1
ATOM 674 C C . GLU A 1 92 ? -10.242 -23.25 -9.766 1 97.81 92 GLU A C 1
ATOM 676 O O . GLU A 1 92 ? -9.461 -22.812 -8.914 1 97.81 92 GLU A O 1
ATOM 681 N N . PRO A 1 93 ? -10.031 -24.312 -10.523 1 98.06 93 PRO A N 1
ATOM 682 C CA . PRO A 1 93 ? -8.641 -24.766 -10.5 1 98.06 93 PRO A CA 1
ATOM 683 C C . PRO A 1 93 ? -7.648 -23.641 -10.797 1 98.06 93 PRO A C 1
ATOM 685 O O . PRO A 1 93 ? -7.832 -22.891 -11.75 1 98.06 93 PRO A O 1
ATOM 688 N N . CYS A 1 94 ? -6.613 -23.562 -9.875 1 98 94 CYS A N 1
ATOM 689 C CA . CYS A 1 94 ? -5.68 -22.453 -9.977 1 98 94 CYS A CA 1
ATOM 690 C C . CYS A 1 94 ? -4.238 -22.938 -9.922 1 98 94 CYS A C 1
ATOM 692 O O . CYS A 1 94 ? -3.971 -24.047 -9.438 1 98 94 CYS A O 1
ATOM 694 N N . LEU A 1 95 ? -3.387 -22.172 -10.547 1 97.69 95 LEU A N 1
ATOM 695 C CA . LEU A 1 95 ? -1.941 -22.281 -10.383 1 97.69 95 LEU A CA 1
ATOM 696 C C . LEU A 1 95 ? -1.37 -21.031 -9.727 1 97.69 95 LEU A C 1
ATOM 698 O O . LEU A 1 95 ? -1.646 -19.906 -10.164 1 97.69 95 LEU A O 1
ATOM 702 N N . VAL A 1 96 ? -0.636 -21.25 -8.617 1 97.38 96 VAL A N 1
ATOM 703 C CA . VAL A 1 96 ? 0.01 -20.125 -7.949 1 97.38 96 VAL A CA 1
ATOM 704 C C . VAL A 1 96 ? 1.501 -20.406 -7.785 1 97.38 96 VAL A C 1
ATOM 706 O O . VAL A 1 96 ? 1.926 -21.562 -7.801 1 97.38 96 VAL A O 1
ATOM 709 N N . LEU A 1 97 ? 2.285 -19.328 -7.785 1 96.94 97 LEU A N 1
ATOM 710 C CA . LEU A 1 97 ? 3.684 -19.422 -7.375 1 96.94 97 LEU A CA 1
ATOM 711 C C . LEU A 1 97 ? 3.848 -19.031 -5.914 1 96.94 97 LEU A C 1
ATOM 713 O O . LEU A 1 97 ? 3.48 -17.922 -5.516 1 96.94 97 LEU A O 1
ATOM 717 N N . SER A 1 98 ? 4.316 -19.938 -5.125 1 97.81 98 SER A N 1
ATOM 718 C CA . SER A 1 98 ? 4.586 -19.688 -3.713 1 97.81 98 SER A CA 1
ATOM 719 C C . SER A 1 98 ? 6.043 -19.297 -3.488 1 97.81 98 SER A C 1
ATOM 721 O O . SER A 1 98 ? 6.953 -20.016 -3.9 1 97.81 98 SER A O 1
ATOM 723 N N . VAL A 1 99 ? 6.277 -18.141 -2.893 1 97.25 99 VAL A N 1
ATOM 724 C CA . VAL A 1 99 ? 7.617 -17.688 -2.543 1 97.25 99 VAL A CA 1
ATOM 725 C C . VAL A 1 99 ? 7.781 -17.672 -1.025 1 97.25 99 VAL A C 1
ATOM 727 O O . VAL A 1 99 ? 7.113 -16.906 -0.331 1 97.25 99 VAL A O 1
ATOM 730 N N . PRO A 1 100 ? 8.688 -18.516 -0.484 1 98 100 PRO A N 1
ATOM 731 C CA . PRO A 1 100 ? 8.82 -18.594 0.973 1 98 100 PRO A CA 1
ATOM 732 C C . PRO A 1 100 ? 9.172 -17.25 1.611 1 98 100 PRO A C 1
ATOM 734 O O . PRO A 1 100 ? 10.07 -16.547 1.13 1 98 100 PRO A O 1
ATOM 737 N N . ARG A 1 101 ? 8.461 -16.969 2.697 1 96.69 101 ARG A N 1
ATOM 738 C CA . ARG A 1 101 ? 8.641 -15.711 3.41 1 96.69 101 ARG A CA 1
ATOM 739 C C . ARG A 1 101 ? 10.086 -15.555 3.885 1 96.69 101 ARG A C 1
ATOM 741 O O . ARG A 1 101 ? 10.656 -14.461 3.799 1 96.69 101 ARG A O 1
ATOM 748 N N . GLU A 1 102 ? 10.641 -16.547 4.387 1 96.56 102 GLU A N 1
ATOM 749 C CA . GLU A 1 102 ? 12 -16.5 4.926 1 96.56 102 GLU A CA 1
ATOM 750 C C . GLU A 1 102 ? 13 -16.109 3.844 1 96.56 102 GLU A C 1
ATOM 752 O O . GLU A 1 102 ? 13.859 -15.258 4.062 1 96.56 102 GLU A O 1
ATOM 757 N N . LYS A 1 103 ? 12.914 -16.719 2.697 1 97.56 103 LYS A N 1
ATOM 758 C CA . LYS A 1 103 ? 13.836 -16.422 1.6 1 97.56 103 LYS A CA 1
ATOM 759 C C . LYS A 1 103 ? 13.641 -15.008 1.086 1 97.56 103 LYS A C 1
ATOM 761 O O . LYS A 1 103 ? 14.617 -14.305 0.8 1 97.56 103 LYS A O 1
ATOM 766 N N . LEU A 1 104 ? 12.414 -14.688 0.961 1 96.44 104 LEU A N 1
ATOM 767 C CA . LEU A 1 104 ? 12.109 -13.344 0.477 1 96.44 104 LEU A CA 1
ATOM 768 C C . LEU A 1 104 ? 12.625 -12.289 1.445 1 96.44 104 LEU A C 1
ATOM 770 O O . LEU A 1 104 ? 13.219 -11.289 1.024 1 96.44 104 LEU A O 1
ATOM 774 N N . SER A 1 105 ? 12.391 -12.516 2.682 1 96.38 105 SER A N 1
ATOM 775 C CA . SER A 1 105 ? 12.875 -11.594 3.701 1 96.38 105 SER A CA 1
ATOM 776 C C . SER A 1 105 ? 14.383 -11.43 3.635 1 96.38 105 SER A C 1
ATOM 778 O O . SER A 1 105 ? 14.906 -10.32 3.734 1 96.38 105 SER A O 1
ATOM 780 N N . GLU A 1 106 ? 15.055 -12.484 3.457 1 97 106 GLU A N 1
ATOM 781 C CA . GLU A 1 106 ? 16.5 -12.461 3.322 1 97 106 GLU A CA 1
ATOM 782 C C . GLU A 1 106 ? 16.938 -11.664 2.092 1 97 106 GLU A C 1
ATOM 784 O O . GLU A 1 106 ? 17.859 -10.852 2.16 1 97 106 GLU A O 1
ATOM 789 N N . LYS A 1 107 ? 16.266 -11.93 1.023 1 96.62 107 LYS A N 1
ATOM 790 C CA . LYS A 1 107 ? 16.578 -11.219 -0.215 1 96.62 107 LYS A CA 1
ATOM 791 C C . LYS A 1 107 ? 16.359 -9.719 -0.056 1 96.62 107 LYS A C 1
ATOM 793 O O . LYS A 1 107 ? 17.156 -8.914 -0.539 1 96.62 107 LYS A O 1
ATOM 798 N N . LEU A 1 108 ? 15.328 -9.312 0.606 1 95 108 LEU A N 1
ATOM 799 C CA . LEU A 1 108 ? 14.992 -7.914 0.832 1 95 108 LEU A CA 1
ATOM 800 C C . LEU A 1 108 ? 16.031 -7.242 1.729 1 95 108 LEU A C 1
ATOM 802 O O . LEU A 1 108 ? 16.328 -6.055 1.566 1 95 108 LEU A O 1
ATOM 806 N N . GLU A 1 109 ? 16.531 -7.973 2.578 1 94.06 109 GLU A N 1
ATOM 807 C CA . GLU A 1 109 ? 17.531 -7.449 3.506 1 94.06 109 GLU A CA 1
ATOM 808 C C . GLU A 1 109 ? 18.875 -7.25 2.812 1 94.06 109 GLU A C 1
ATOM 810 O O . GLU A 1 109 ? 19.578 -6.277 3.086 1 94.06 109 GLU A O 1
ATOM 815 N N . TRP A 1 110 ? 19.203 -8.055 1.875 1 95.25 110 TRP A N 1
ATOM 816 C CA . TRP A 1 110 ? 20.562 -8.078 1.35 1 95.25 110 TRP A CA 1
ATOM 817 C C . TRP A 1 110 ? 20.641 -7.328 0.021 1 95.25 110 TRP A C 1
ATOM 819 O O . TRP A 1 110 ? 21.734 -6.977 -0.435 1 95.25 110 TRP A O 1
ATOM 829 N N . ASP A 1 111 ? 19.594 -7.176 -0.605 1 96.12 111 ASP A N 1
ATOM 830 C CA . ASP A 1 111 ? 19.562 -6.535 -1.916 1 96.12 111 ASP A CA 1
ATOM 831 C C . ASP A 1 111 ? 18.656 -5.305 -1.904 1 96.12 111 ASP A C 1
ATOM 833 O O . ASP A 1 111 ? 17.453 -5.406 -2.166 1 96.12 111 ASP A O 1
ATOM 837 N N . ALA A 1 112 ? 19.312 -4.16 -1.738 1 94.56 112 ALA A N 1
ATOM 838 C CA . ALA A 1 112 ? 18.578 -2.914 -1.556 1 94.56 112 ALA A CA 1
ATOM 839 C C . ALA A 1 112 ? 17.797 -2.543 -2.818 1 94.56 112 ALA A C 1
ATOM 841 O O . ALA A 1 112 ? 16.688 -2.018 -2.74 1 94.56 112 ALA A O 1
ATOM 842 N N . LEU A 1 113 ? 18.359 -2.809 -3.938 1 94.38 113 LEU A N 1
ATOM 843 C CA . LEU A 1 113 ? 17.703 -2.453 -5.188 1 94.38 113 LEU A CA 1
ATOM 844 C C . LEU A 1 113 ? 16.484 -3.346 -5.43 1 94.38 113 LEU A C 1
ATOM 846 O O . LEU A 1 113 ? 15.438 -2.869 -5.879 1 94.38 113 LEU A O 1
ATOM 850 N N . PHE A 1 114 ? 16.594 -4.621 -5.102 1 95.69 114 PHE A N 1
ATOM 851 C CA . PHE A 1 114 ? 15.445 -5.508 -5.145 1 95.69 114 PHE A CA 1
ATOM 852 C C . PHE A 1 114 ? 14.359 -5.023 -4.191 1 95.69 114 PHE A C 1
ATOM 854 O O . PHE A 1 114 ? 13.18 -4.98 -4.555 1 95.69 114 PHE A O 1
ATOM 861 N N . SER A 1 115 ? 14.836 -4.652 -3.027 1 95.88 115 SER A N 1
ATOM 862 C CA . SER A 1 115 ? 13.906 -4.199 -1.997 1 95.88 115 SER A CA 1
ATOM 863 C C . SER A 1 115 ? 13.148 -2.957 -2.445 1 95.88 115 SER A C 1
ATOM 865 O O . SER A 1 115 ? 11.93 -2.865 -2.256 1 95.88 115 SER A O 1
ATOM 867 N N . LEU A 1 116 ? 13.859 -2.092 -3.039 1 95.06 116 LEU A N 1
ATOM 868 C CA . LEU A 1 116 ? 13.242 -0.873 -3.553 1 95.06 116 LEU A CA 1
ATOM 869 C C . LEU A 1 116 ? 12.164 -1.199 -4.582 1 95.06 116 LEU A C 1
ATOM 871 O O . LEU A 1 116 ? 11.031 -0.729 -4.469 1 95.06 116 LEU A O 1
ATOM 875 N N . ARG A 1 117 ? 12.422 -2.004 -5.543 1 94.5 117 ARG A N 1
ATOM 876 C CA . ARG A 1 117 ? 11.477 -2.348 -6.605 1 94.5 117 ARG A CA 1
ATOM 877 C C . ARG A 1 117 ? 10.297 -3.143 -6.051 1 94.5 117 ARG A C 1
ATOM 879 O O . ARG A 1 117 ? 9.156 -2.949 -6.48 1 94.5 117 ARG A O 1
ATOM 886 N N . PHE A 1 118 ? 10.617 -3.943 -5.086 1 94.56 118 PHE A N 1
ATOM 887 C CA . PHE A 1 118 ? 9.586 -4.758 -4.457 1 94.56 118 PHE A CA 1
ATOM 888 C C . PHE A 1 118 ? 8.562 -3.883 -3.744 1 94.56 118 PHE A C 1
ATOM 890 O O . PHE A 1 118 ? 7.359 -4 -3.984 1 94.56 118 PHE A O 1
ATOM 897 N N . TYR A 1 119 ? 9.062 -2.998 -2.93 1 94.94 119 TYR A N 1
ATOM 898 C CA . TYR A 1 119 ? 8.141 -2.174 -2.15 1 94.94 119 TYR A CA 1
ATOM 899 C C . TYR A 1 119 ? 7.422 -1.169 -3.039 1 94.94 119 TYR A C 1
ATOM 901 O O . TYR A 1 119 ? 6.262 -0.831 -2.793 1 94.94 119 TYR A O 1
ATOM 909 N N . ARG A 1 120 ? 8.094 -0.74 -4.055 1 94.19 120 ARG A N 1
ATOM 910 C CA . ARG A 1 120 ? 7.418 0.099 -5.035 1 94.19 120 ARG A CA 1
ATOM 911 C C . ARG A 1 120 ? 6.27 -0.654 -5.699 1 94.19 120 ARG A C 1
ATOM 913 O O . ARG A 1 120 ? 5.164 -0.122 -5.832 1 94.19 120 ARG A O 1
ATOM 920 N N . ALA A 1 121 ? 6.488 -1.858 -6.074 1 92.56 121 ALA A N 1
ATOM 921 C CA . ALA A 1 121 ? 5.461 -2.701 -6.676 1 92.56 121 ALA A CA 1
ATOM 922 C C . ALA A 1 121 ? 4.305 -2.936 -5.711 1 92.56 121 ALA A C 1
ATOM 924 O O . ALA A 1 121 ? 3.137 -2.791 -6.082 1 92.56 121 ALA A O 1
ATOM 925 N N . VAL A 1 122 ? 4.668 -3.27 -4.523 1 94 122 VAL A N 1
ATOM 926 C CA . VAL A 1 122 ? 3.656 -3.551 -3.512 1 94 122 VAL A CA 1
ATOM 927 C C . VAL A 1 122 ? 2.811 -2.303 -3.268 1 94 122 VAL A C 1
ATOM 929 O O . VAL A 1 122 ? 1.588 -2.393 -3.125 1 94 122 VAL A O 1
ATOM 932 N N . SER A 1 123 ? 3.447 -1.164 -3.203 1 94.5 123 SER A N 1
ATOM 933 C CA . SER A 1 123 ? 2.721 0.083 -2.984 1 94.5 123 SER A CA 1
ATOM 934 C C . SER A 1 123 ? 1.709 0.337 -4.098 1 94.5 123 SER A C 1
ATOM 936 O O . SER A 1 123 ? 0.572 0.731 -3.828 1 94.5 123 SER A O 1
ATOM 938 N N . LYS A 1 124 ? 2.121 0.101 -5.289 1 91.56 124 LYS A N 1
ATOM 939 C CA . LYS A 1 124 ? 1.217 0.277 -6.422 1 91.56 124 LYS A CA 1
ATOM 940 C C . LYS A 1 124 ? 0.054 -0.709 -6.355 1 91.56 124 LYS A C 1
ATOM 942 O O . LYS A 1 124 ? -1.093 -0.344 -6.625 1 91.56 124 LYS A O 1
ATOM 947 N N . PHE A 1 125 ? 0.352 -1.813 -5.973 1 90.5 125 PHE A N 1
ATOM 948 C CA . PHE A 1 125 ? -0.656 -2.859 -5.84 1 90.5 125 PHE A CA 1
ATOM 949 C C . PHE A 1 125 ? -1.687 -2.484 -4.781 1 90.5 125 PHE A C 1
ATOM 951 O O . PHE A 1 125 ? -2.893 -2.559 -5.027 1 90.5 125 PHE A O 1
ATOM 958 N N . LEU A 1 126 ? -1.207 -2.152 -3.672 1 93.19 126 LEU A N 1
ATOM 959 C CA . LEU A 1 126 ? -2.09 -1.822 -2.559 1 93.19 126 LEU A CA 1
ATOM 960 C C . LEU A 1 126 ? -2.926 -0.587 -2.877 1 93.19 126 LEU A C 1
ATOM 962 O O . LEU A 1 126 ? -4.09 -0.499 -2.477 1 93.19 126 LEU A O 1
ATOM 966 N N . SER A 1 127 ? -2.281 0.379 -3.545 1 93.38 127 SER A N 1
ATOM 967 C CA . SER A 1 127 ? -3.031 1.55 -3.984 1 93.38 127 SER A CA 1
ATOM 968 C C . SER A 1 127 ? -4.199 1.153 -4.883 1 93.38 127 SER A C 1
ATOM 970 O O . SE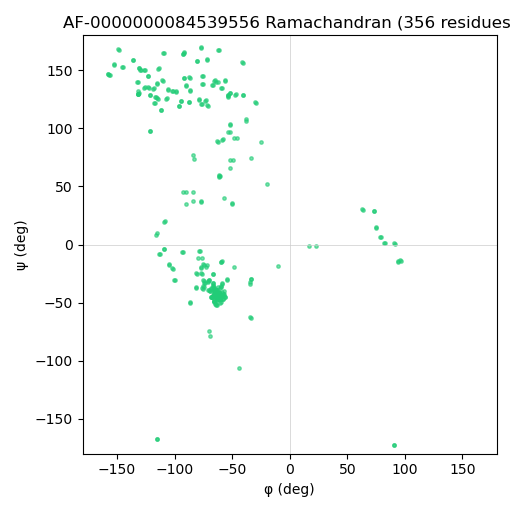R A 1 127 ? -5.324 1.611 -4.684 1 93.38 127 SER A O 1
ATOM 972 N N . TYR A 1 128 ? -3.943 0.316 -5.805 1 89.69 128 TYR A N 1
ATOM 973 C CA . TYR A 1 128 ? -4.961 -0.175 -6.727 1 89.69 128 TYR A CA 1
ATOM 974 C C . TYR A 1 128 ? -6.074 -0.896 -5.977 1 89.69 128 TYR A C 1
ATOM 976 O O . TYR A 1 128 ? -7.258 -0.66 -6.23 1 89.69 128 TYR A O 1
ATOM 984 N N . ARG A 1 129 ? -5.711 -1.738 -5.102 1 90.62 129 ARG A N 1
ATOM 985 C CA . ARG A 1 129 ? -6.688 -2.508 -4.336 1 90.62 129 ARG A CA 1
ATOM 986 C C . ARG A 1 129 ? -7.551 -1.593 -3.475 1 90.62 129 ARG A C 1
ATOM 988 O O . ARG A 1 129 ? -8.758 -1.805 -3.355 1 90.62 129 ARG A O 1
ATOM 995 N N . LEU A 1 130 ? -6.934 -0.659 -2.895 1 91.56 130 LEU A N 1
ATOM 996 C CA . LEU A 1 130 ? -7.672 0.272 -2.049 1 91.56 130 LEU A CA 1
ATOM 997 C C . LEU A 1 130 ? -8.672 1.079 -2.873 1 91.56 130 LEU A C 1
ATOM 999 O O . LEU A 1 130 ? -9.82 1.252 -2.467 1 91.56 130 LEU A O 1
ATOM 1003 N N . ARG A 1 131 ? -8.266 1.591 -4.004 1 89.31 131 ARG A N 1
ATOM 1004 C CA . ARG A 1 131 ? -9.172 2.316 -4.891 1 89.31 131 ARG A CA 1
ATOM 1005 C C . ARG A 1 131 ? -10.375 1.459 -5.266 1 89.31 131 ARG A C 1
ATOM 1007 O O . ARG A 1 131 ? -11.516 1.929 -5.23 1 89.31 131 ARG A O 1
ATOM 1014 N N . ASN A 1 132 ? -10.094 0.233 -5.602 1 86.88 132 ASN A N 1
ATOM 1015 C CA . ASN A 1 132 ? -11.164 -0.663 -6.035 1 86.88 132 ASN A CA 1
ATOM 1016 C C . ASN A 1 132 ? -12.094 -1.022 -4.879 1 86.88 132 ASN A C 1
ATOM 1018 O O . ASN A 1 132 ? -13.305 -1.131 -5.062 1 86.88 132 ASN A O 1
ATOM 1022 N N . THR A 1 133 ? -11.492 -1.235 -3.76 1 86.69 133 THR A N 1
ATOM 1023 C CA . THR A 1 133 ? -12.281 -1.581 -2.586 1 86.69 133 THR A CA 1
ATOM 1024 C C . THR A 1 133 ? -13.227 -0.438 -2.215 1 86.69 133 THR A C 1
ATOM 1026 O O . THR A 1 133 ? -14.398 -0.666 -1.918 1 86.69 133 THR A O 1
ATOM 1029 N N . VAL A 1 134 ? -12.773 0.736 -2.248 1 84.69 134 VAL A N 1
ATOM 1030 C CA . VAL A 1 134 ? -13.578 1.901 -1.895 1 84.69 134 VAL A CA 1
ATOM 1031 C C . VAL A 1 134 ? -14.703 2.076 -2.91 1 84.69 134 VAL A C 1
ATOM 1033 O O . VAL A 1 134 ? -15.844 2.369 -2.537 1 84.69 134 VAL A O 1
ATOM 1036 N N . THR A 1 135 ? -14.398 1.908 -4.188 1 80.5 135 THR A N 1
ATOM 1037 C CA . THR A 1 135 ? -15.398 2.039 -5.242 1 80.5 135 THR A CA 1
ATOM 1038 C C . THR A 1 135 ? -16.469 0.957 -5.113 1 80.5 135 THR A C 1
ATOM 1040 O O . THR A 1 135 ? -17.656 1.223 -5.305 1 80.5 135 THR A O 1
ATOM 1043 N N . GLN A 1 136 ? -16.062 -0.226 -4.844 1 77.38 136 GLN A N 1
ATOM 1044 C CA . GLN A 1 136 ? -16.984 -1.354 -4.754 1 77.38 136 GLN A CA 1
ATOM 1045 C C . GLN A 1 136 ? -17.906 -1.208 -3.553 1 77.38 136 GLN A C 1
ATOM 1047 O O . GLN A 1 136 ? -19.094 -1.528 -3.639 1 77.38 136 GLN A O 1
ATOM 1052 N N . PHE A 1 137 ? -17.391 -0.873 -2.475 1 73 137 PHE A N 1
ATOM 1053 C CA . PHE A 1 137 ? -18.188 -0.776 -1.258 1 73 137 PHE A CA 1
ATOM 1054 C C . PHE A 1 137 ? -19.047 0.479 -1.274 1 73 137 PHE A C 1
ATOM 1056 O O . PHE A 1 137 ? -20.109 0.519 -0.645 1 73 137 PHE A O 1
ATOM 1063 N N . GLY A 1 138 ? -18.562 1.433 -1.902 1 62.59 138 GLY A N 1
ATOM 1064 C CA . GLY A 1 138 ? -19.438 2.592 -2.059 1 62.59 138 GLY A CA 1
ATOM 1065 C C . GLY A 1 138 ? -20.656 2.316 -2.918 1 62.59 138 GLY A C 1
ATOM 1066 O O . GLY A 1 138 ? -21.719 2.91 -2.711 1 62.59 138 GLY A O 1
ATOM 1067 N N . GLN A 1 139 ? -20.438 1.581 -3.99 1 58.97 139 GLN A N 1
ATOM 1068 C CA . GLN A 1 139 ? -21.578 1.329 -4.867 1 58.97 139 GLN A CA 1
ATOM 1069 C C . GLN A 1 139 ? -22.406 0.146 -4.375 1 58.97 139 GLN A C 1
ATOM 1071 O O . GLN A 1 139 ? -23.547 -0.042 -4.801 1 58.97 139 GLN A O 1
ATOM 1076 N N . GLN A 1 140 ? -22.703 0.051 -3.143 1 53.81 140 GLN A N 1
ATOM 1077 C CA . GLN A 1 140 ? -23.5 -1.055 -2.623 1 53.81 140 GLN A CA 1
ATOM 1078 C C . GLN A 1 140 ? -23.547 -2.209 -3.619 1 53.81 140 GLN A C 1
ATOM 1080 O O . GLN A 1 140 ? -24.484 -3.02 -3.586 1 53.81 140 GLN A O 1
ATOM 1085 N N . LYS A 1 141 ? -22.969 -2.129 -4.754 1 48.81 141 LYS A N 1
ATOM 1086 C CA . LYS A 1 141 ? -23.25 -3.174 -5.734 1 48.81 141 LYS A CA 1
ATOM 1087 C C . LYS A 1 141 ? -22.562 -4.48 -5.359 1 48.81 141 LYS A C 1
ATOM 1089 O O . LYS A 1 141 ? -21.406 -4.48 -4.918 1 48.81 141 LYS A O 1
ATOM 1094 N N . PRO A 1 142 ? -23.312 -5.582 -5.223 1 43.53 142 PRO A N 1
ATOM 1095 C CA . PRO A 1 142 ? -22.719 -6.91 -5.074 1 43.53 142 PRO A CA 1
ATOM 1096 C C . PRO A 1 142 ? -21.516 -7.117 -5.98 1 43.53 142 PRO A C 1
ATOM 1098 O O . PRO A 1 142 ? -21.438 -6.516 -7.059 1 43.53 142 PRO A O 1
ATOM 1101 N N . LEU A 1 143 ? -20.312 -7.582 -5.441 1 47.44 143 LEU A N 1
ATOM 1102 C CA . LEU A 1 143 ? -19.25 -7.941 -6.363 1 47.44 143 LEU A CA 1
ATOM 1103 C C . LEU A 1 143 ? -19.812 -8.453 -7.684 1 47.44 143 LEU A C 1
ATOM 1105 O O . LEU A 1 143 ? -20.688 -9.305 -7.695 1 47.44 143 LEU A O 1
ATOM 1109 N N . PRO A 1 144 ? -19.516 -7.898 -8.828 1 37.88 144 PRO A N 1
ATOM 1110 C CA . PRO A 1 144 ? -20.031 -8.586 -10.016 1 37.88 144 PRO A CA 1
ATOM 1111 C C . PRO A 1 144 ? -19.672 -10.07 -10.039 1 37.88 144 PRO A C 1
ATOM 1113 O O . PRO A 1 144 ? -18.531 -10.438 -9.727 1 37.88 144 PRO A O 1
ATOM 1116 N N . SER A 1 145 ? -20.594 -10.94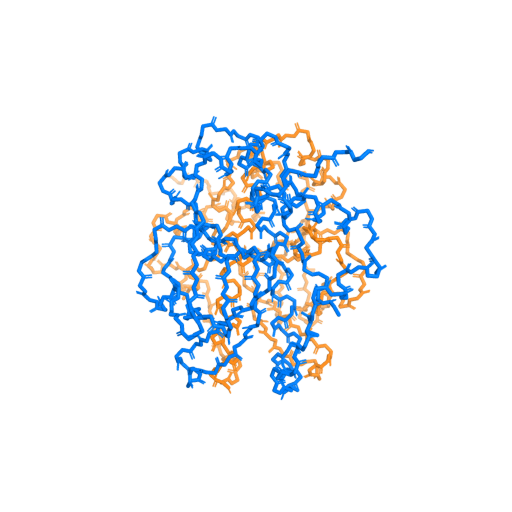5 -9.719 1 37 145 SER A N 1
ATOM 1117 C CA . SER A 1 145 ? -20.406 -12.391 -9.875 1 37 145 SER A CA 1
ATOM 1118 C C . SER A 1 145 ? -19.547 -12.711 -11.086 1 37 145 SER A C 1
ATOM 1120 O O . SER A 1 145 ? -18.766 -13.664 -11.062 1 37 145 SER A O 1
ATOM 1122 N N . GLU A 1 146 ? -20.094 -12.328 -12.336 1 33.94 146 GLU A N 1
ATOM 1123 C CA . GLU A 1 146 ? -19.734 -12.977 -13.602 1 33.94 146 GLU A CA 1
ATOM 1124 C C . GLU A 1 146 ? -18.375 -12.508 -14.094 1 33.94 146 GLU A C 1
ATOM 1126 O O . GLU A 1 146 ? -18.281 -11.547 -14.867 1 33.94 146 GLU A O 1
ATOM 1131 N N . THR A 1 147 ? -17.453 -12.273 -13.328 1 36.19 147 THR A N 1
ATOM 1132 C CA . THR A 1 147 ? -16.188 -11.875 -13.953 1 36.19 147 THR A CA 1
ATOM 1133 C C . THR A 1 147 ? -15.664 -12.984 -14.852 1 36.19 147 THR A C 1
ATOM 1135 O O . THR A 1 147 ? -15.109 -13.977 -14.375 1 36.19 1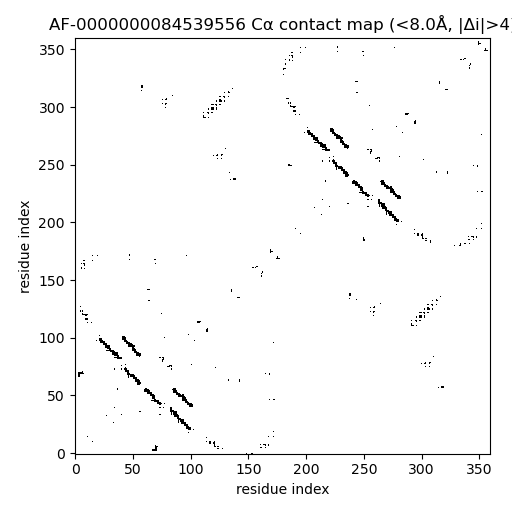47 THR A O 1
ATOM 1138 N N . ASN A 1 148 ? -16.406 -13.344 -15.812 1 33.19 148 ASN A N 1
ATOM 1139 C CA . ASN A 1 148 ? -15.797 -14.164 -16.859 1 33.19 148 ASN A CA 1
ATOM 1140 C C . ASN A 1 148 ? -14.5 -13.547 -17.359 1 33.19 148 ASN A C 1
ATOM 1142 O O . ASN A 1 148 ? -14.5 -12.82 -18.359 1 33.19 148 ASN A O 1
ATOM 1146 N N . SER A 1 149 ? -13.758 -12.961 -16.672 1 36.28 149 SER A N 1
ATOM 1147 C CA . SER A 1 149 ? -12.523 -12.414 -17.219 1 36.28 149 SER A CA 1
ATOM 1148 C C . SER A 1 149 ? -11.625 -13.516 -17.781 1 36.28 149 SER A C 1
ATOM 1150 O O . SER A 1 149 ? -10.859 -14.133 -17.031 1 36.28 149 SER A O 1
ATOM 1152 N N . SER A 1 150 ? -12.062 -14.281 -18.734 1 33.03 150 SER A N 1
ATOM 1153 C CA . SER A 1 150 ? -11.234 -15.18 -19.531 1 33.03 150 SER A CA 1
ATOM 1154 C C . SER A 1 150 ? -9.898 -14.531 -19.891 1 33.03 150 SER A C 1
ATOM 1156 O O . SER A 1 150 ? -9.781 -13.305 -19.875 1 33.03 150 SER A O 1
ATOM 1158 N N . THR A 1 151 ? -8.883 -15.375 -20.172 1 37.06 151 THR A N 1
ATOM 1159 C CA . THR A 1 151 ? -7.562 -15.219 -20.766 1 37.06 151 THR A CA 1
ATOM 1160 C C . THR A 1 151 ? -7.582 -14.141 -21.859 1 37.06 151 THR A C 1
ATOM 1162 O O . THR A 1 151 ? -6.543 -13.562 -22.188 1 37.06 151 THR A O 1
ATOM 1165 N N . THR A 1 152 ? -8.719 -14.031 -22.531 1 33.69 152 THR A N 1
ATOM 1166 C CA . THR A 1 152 ? -8.82 -13.305 -23.797 1 33.69 152 THR A CA 1
ATOM 1167 C C . THR A 1 152 ? -8.805 -11.797 -23.562 1 33.69 152 THR A C 1
ATOM 1169 O O . THR A 1 152 ? -8.398 -11.031 -24.438 1 33.69 152 THR A O 1
ATOM 1172 N N . GLU A 1 153 ? -9.383 -11.359 -22.516 1 36.59 153 GLU A N 1
ATOM 1173 C CA . GLU A 1 153 ? -9.523 -9.906 -22.453 1 36.59 153 GLU A CA 1
ATOM 1174 C C . GLU A 1 153 ? -8.211 -9.242 -22.078 1 36.59 153 GLU A C 1
ATOM 1176 O O . GLU A 1 153 ? -8.055 -8.023 -22.219 1 36.59 153 GLU A O 1
ATOM 1181 N N . ILE A 1 154 ? -7.32 -9.992 -21.484 1 40.72 154 ILE A N 1
ATOM 1182 C CA . ILE A 1 154 ? -5.965 -9.484 -21.297 1 40.72 154 ILE A CA 1
ATOM 1183 C C . ILE A 1 154 ? -5.395 -9.039 -22.641 1 40.72 154 ILE A C 1
ATOM 1185 O O . ILE A 1 154 ? -4.551 -8.141 -22.703 1 40.72 154 ILE A O 1
ATOM 1189 N N . GLU A 1 155 ? -5.824 -9.672 -23.719 1 38.34 155 GLU A N 1
ATOM 1190 C CA . GLU A 1 155 ? -5.223 -9.492 -25.047 1 38.34 155 GLU A CA 1
ATOM 1191 C C . GLU A 1 155 ? -5.504 -8.094 -25.594 1 38.34 155 GLU A C 1
ATOM 1193 O O . GLU A 1 155 ? -4.777 -7.609 -26.469 1 38.34 155 GLU A O 1
ATOM 1198 N N . GLN A 1 156 ? -6.648 -7.684 -25.312 1 37.72 156 GLN A N 1
ATOM 1199 C CA . GLN A 1 156 ? -6.922 -6.617 -26.266 1 37.72 156 GLN A CA 1
ATOM 1200 C C . GLN A 1 156 ? -6.051 -5.395 -26 1 37.72 156 GLN A C 1
ATOM 1202 O O . GLN A 1 156 ? -5.508 -4.797 -26.922 1 37.72 156 GLN A O 1
ATOM 1207 N N . SER A 1 157 ? -6.398 -4.527 -24.969 1 38.5 157 SER A N 1
ATOM 1208 C CA . SER A 1 157 ? -5.688 -3.252 -25.016 1 38.5 157 SER A CA 1
ATOM 1209 C C . SER A 1 157 ? -4.383 -3.312 -24.234 1 38.5 157 SER A C 1
ATOM 1211 O O . SER A 1 157 ? -4.301 -2.811 -23.109 1 38.5 157 SER A O 1
ATOM 1213 N N . LEU A 1 158 ? -3.666 -4.398 -24.469 1 45 158 LEU A N 1
ATOM 1214 C CA . LEU A 1 158 ? -2.381 -4.488 -23.781 1 45 158 LEU A CA 1
ATOM 1215 C C . LEU A 1 158 ? -1.456 -3.354 -24.219 1 45 158 LEU A C 1
ATOM 1217 O O . LEU A 1 158 ? -1.13 -3.23 -25.391 1 45 158 LEU A O 1
ATOM 1221 N N . ASP A 1 159 ? -1.531 -2.322 -23.594 1 53.41 159 ASP A N 1
ATOM 1222 C CA . ASP A 1 159 ? -0.441 -1.365 -23.75 1 53.41 159 ASP A CA 1
ATOM 1223 C C . ASP A 1 159 ? 0.884 -1.963 -23.281 1 53.41 159 ASP A C 1
ATOM 1225 O O . ASP A 1 159 ? 0.971 -3.164 -23.016 1 53.41 159 ASP A O 1
ATOM 1229 N N . GLU A 1 160 ? 1.948 -1.339 -23.594 1 53.69 160 GLU A N 1
ATOM 1230 C CA . GLU A 1 160 ? 3.297 -1.777 -23.25 1 53.69 160 GLU A CA 1
ATOM 1231 C C . GLU A 1 160 ? 3.32 -2.488 -21.906 1 53.69 160 GLU A C 1
ATOM 1233 O O . GLU A 1 160 ? 3.998 -3.504 -21.75 1 53.69 160 GLU A O 1
ATOM 1238 N N . ASP A 1 161 ? 2.434 -2.1 -21.094 1 63.22 161 ASP A N 1
ATOM 1239 C CA . ASP A 1 161 ? 2.332 -2.697 -19.766 1 63.22 161 ASP A CA 1
ATOM 1240 C C . ASP A 1 161 ? 1.673 -4.074 -19.828 1 63.22 161 ASP A C 1
ATOM 1242 O O . ASP A 1 161 ? 2.074 -4.992 -19.125 1 63.22 161 ASP A O 1
ATOM 1246 N N . GLY A 1 162 ? 0.939 -4.168 -20.844 1 70.69 162 GLY A N 1
ATOM 1247 C CA . GLY A 1 162 ? 0.278 -5.449 -21.031 1 70.69 162 GLY A CA 1
ATOM 1248 C C . GLY A 1 162 ? 1.206 -6.527 -21.562 1 70.69 162 GLY A C 1
ATOM 1249 O O . GLY A 1 162 ? 1.142 -7.68 -21.125 1 70.69 162 GLY A O 1
ATOM 1250 N N . TYR A 1 163 ? 2.119 -6.07 -22.484 1 73.06 163 TYR A N 1
ATOM 1251 C CA . TYR A 1 163 ? 3.078 -7.016 -23.047 1 73.06 163 TYR A CA 1
ATOM 1252 C C . TYR A 1 163 ? 4.039 -7.516 -21.984 1 73.06 163 TYR A C 1
ATOM 1254 O O . TYR A 1 163 ? 4.301 -8.719 -21.875 1 73.06 163 TYR A O 1
ATOM 1262 N N . ARG A 1 164 ? 4.57 -6.602 -21.266 1 79.44 164 ARG A N 1
ATOM 1263 C CA . ARG A 1 164 ? 5.5 -6.973 -20.203 1 79.44 164 ARG A CA 1
ATOM 1264 C C . ARG A 1 164 ? 4.836 -7.891 -19.188 1 79.44 164 ARG A C 1
ATOM 1266 O O . ARG A 1 164 ? 5.453 -8.844 -18.703 1 79.44 164 ARG A O 1
ATOM 1273 N N . PHE A 1 165 ? 3.654 -7.656 -19.016 1 82.62 165 PHE A N 1
ATOM 1274 C CA . PHE A 1 165 ? 2.91 -8.477 -18.078 1 82.62 165 PHE A CA 1
ATOM 1275 C C . PHE A 1 165 ? 2.809 -9.914 -18.562 1 82.62 165 PHE A C 1
ATOM 1277 O O . PHE A 1 165 ? 3.078 -10.859 -17.812 1 82.62 165 PHE A O 1
ATOM 1284 N N . ARG A 1 166 ? 2.461 -10.031 -19.719 1 81.94 166 ARG A N 1
ATOM 1285 C CA . ARG A 1 166 ? 2.316 -11.367 -20.312 1 81.94 166 ARG A CA 1
ATOM 1286 C C . ARG A 1 166 ? 3.645 -12.117 -20.297 1 81.94 166 ARG A C 1
ATOM 1288 O O . ARG A 1 166 ? 3.686 -13.305 -19.984 1 81.94 166 ARG A O 1
ATOM 1295 N N . GLU A 1 167 ? 4.629 -11.43 -20.656 1 85.5 167 GLU A N 1
ATOM 1296 C CA . GLU A 1 167 ? 5.961 -12.031 -20.641 1 85.5 167 GLU A CA 1
ATOM 1297 C C . GLU A 1 167 ? 6.336 -12.523 -19.25 1 85.5 167 GLU A C 1
ATOM 1299 O O . GLU A 1 167 ? 6.895 -13.609 -19.094 1 85.5 167 GLU A O 1
ATOM 1304 N N . ILE A 1 168 ? 6.004 -11.781 -18.359 1 87.38 168 ILE A N 1
ATOM 1305 C CA . ILE A 1 168 ? 6.344 -12.102 -16.984 1 87.38 168 ILE A CA 1
ATOM 1306 C C . ILE A 1 168 ? 5.582 -13.344 -16.531 1 87.38 168 ILE A C 1
ATOM 1308 O O . ILE A 1 168 ? 6.168 -14.273 -15.969 1 87.38 168 ILE A O 1
ATOM 1312 N N . ILE A 1 169 ? 4.336 -13.336 -16.859 1 88.56 169 ILE A N 1
ATOM 1313 C CA . ILE A 1 169 ? 3.518 -14.469 -16.438 1 88.56 169 ILE A CA 1
ATOM 1314 C C . ILE A 1 169 ? 3.994 -15.742 -17.141 1 88.56 169 ILE A C 1
ATOM 1316 O O . ILE A 1 169 ? 4.074 -16.812 -16.531 1 88.56 169 ILE A O 1
ATOM 1320 N N . GLN A 1 170 ? 4.309 -15.562 -18.359 1 88.81 170 GLN A N 1
ATOM 1321 C CA . GLN A 1 170 ? 4.828 -16.703 -19.109 1 88.81 170 GLN A CA 1
ATOM 1322 C C . GLN A 1 170 ? 6.121 -17.219 -18.5 1 88.81 170 GLN A C 1
ATOM 1324 O O . GLN A 1 170 ? 6.312 -18.438 -18.359 1 88.81 170 GLN A O 1
ATOM 1329 N N . ARG A 1 171 ? 6.949 -16.359 -18.141 1 88.19 171 ARG A N 1
ATOM 1330 C CA . ARG A 1 171 ? 8.203 -16.734 -17.5 1 88.19 171 ARG A CA 1
ATOM 1331 C C . ARG A 1 171 ? 7.953 -17.438 -16.156 1 88.19 171 ARG A C 1
ATOM 1333 O O . ARG A 1 171 ? 8.57 -18.469 -15.867 1 88.19 171 ARG A O 1
ATOM 1340 N N . LEU A 1 172 ? 7.051 -16.922 -15.477 1 89.06 172 LEU A N 1
ATOM 1341 C CA . LEU A 1 172 ? 6.77 -17.484 -14.156 1 89.06 172 LEU A CA 1
ATOM 1342 C C . LEU A 1 172 ? 6.125 -18.859 -14.273 1 89.06 172 LEU A C 1
ATOM 1344 O O . LEU A 1 172 ? 6.316 -19.719 -13.414 1 89.06 172 LEU A O 1
ATOM 1348 N N . ARG A 1 173 ? 5.406 -19 -15.336 1 90.12 173 ARG A N 1
ATOM 1349 C CA . ARG A 1 173 ? 4.754 -20.281 -15.578 1 90.12 173 ARG A CA 1
ATOM 1350 C C . ARG A 1 173 ? 5.742 -21.312 -16.141 1 90.12 173 ARG A C 1
ATOM 1352 O O . ARG A 1 173 ? 5.445 -22.5 -16.188 1 90.12 173 ARG A O 1
ATOM 1359 N N . GLY A 1 174 ? 6.957 -20.828 -16.406 1 83.31 174 GLY A N 1
ATOM 1360 C CA . GLY A 1 174 ? 7.953 -21.703 -17 1 83.31 174 GLY A CA 1
ATOM 1361 C C . GLY A 1 174 ? 7.711 -21.984 -18.469 1 83.31 174 GLY A C 1
ATOM 1362 O O . GLY A 1 174 ? 8.141 -23.016 -19 1 83.31 174 GLY A O 1
ATOM 1363 N N . GLU A 1 175 ? 6.812 -21.141 -19.125 1 69.06 175 GLU A N 1
ATOM 1364 C CA . GLU A 1 175 ? 6.5 -21.344 -20.531 1 69.06 175 GLU A CA 1
ATOM 1365 C C . GLU A 1 175 ? 7.543 -20.672 -21.422 1 69.06 175 GLU A C 1
ATOM 1367 O O . GLU A 1 175 ? 7.844 -19.484 -21.266 1 69.06 175 GLU A O 1
ATOM 1372 N N . TYR A 1 176 ? 8.75 -21.297 -21.562 1 54.75 176 TYR A N 1
ATOM 1373 C CA . TYR A 1 176 ? 9.82 -20.797 -22.422 1 54.75 176 TYR A CA 1
ATOM 1374 C C . TYR A 1 176 ? 9.281 -20.438 -23.812 1 54.75 176 TYR A C 1
ATOM 1376 O O . TYR A 1 176 ? 8.625 -21.266 -24.453 1 54.75 176 TYR A O 1
ATOM 1384 N N . VAL A 1 177 ? 8.859 -19.109 -24.031 1 50 177 VAL A N 1
ATOM 1385 C CA . VAL A 1 177 ? 8.516 -18.734 -25.406 1 50 177 VAL A CA 1
ATOM 1386 C C . VAL A 1 177 ? 9.727 -18.969 -26.312 1 50 177 VAL A C 1
ATOM 1388 O O . VAL A 1 177 ? 10.781 -18.359 -26.109 1 50 177 VAL A O 1
ATOM 1391 N N . VAL A 1 178 ? 9.883 -20.016 -26.875 1 42.38 178 VAL A N 1
ATOM 1392 C CA . VAL A 1 178 ? 10.828 -20.188 -27.984 1 42.38 178 VAL A CA 1
ATOM 1393 C C . VAL A 1 178 ? 10.555 -19.141 -29.062 1 42.38 178 VAL A C 1
ATOM 1395 O O . VAL A 1 178 ? 9.414 -18.969 -29.484 1 42.38 178 VAL A O 1
ATOM 1398 N N . PRO A 1 179 ? 11.391 -18.031 -28.953 1 42.09 179 PRO A N 1
ATOM 1399 C CA . PRO A 1 179 ? 11.234 -17.219 -30.156 1 42.09 179 PRO A CA 1
ATOM 1400 C C . PRO A 1 179 ? 11.078 -18.062 -31.422 1 42.09 179 PRO A C 1
ATOM 1402 O O . PRO A 1 179 ? 11.797 -19.062 -31.594 1 42.09 179 PRO A O 1
ATOM 1405 N N . THR A 1 180 ? 9.836 -18.031 -31.844 1 34.28 180 THR A N 1
ATOM 1406 C CA . THR A 1 180 ? 9.859 -18.547 -33.219 1 34.28 180 THR A CA 1
ATOM 1407 C C . THR A 1 180 ? 10.719 -17.672 -34.094 1 34.28 180 THR A C 1
ATOM 1409 O O . THR A 1 180 ? 10.68 -16.438 -34 1 34.28 180 THR A O 1
ATOM 1412 N N . MET B 1 1 ? -6.438 5.469 20.438 1 32.78 1 MET B N 1
ATOM 1413 C CA . MET B 1 1 ? -5.32 6.148 19.797 1 32.78 1 MET B CA 1
ATOM 1414 C C . MET B 1 1 ? -4.793 5.332 18.625 1 32.78 1 MET B C 1
ATOM 1416 O O . MET B 1 1 ? -4.523 4.137 18.766 1 32.78 1 MET B O 1
ATOM 1420 N N . ASN B 1 2 ? -5.227 5.57 17.516 1 42.28 2 ASN B N 1
ATOM 1421 C CA . ASN B 1 2 ? -4.961 4.754 16.328 1 42.28 2 ASN B CA 1
ATOM 1422 C C . ASN B 1 2 ? -3.467 4.52 16.125 1 42.28 2 ASN B C 1
ATOM 1424 O O . ASN B 1 2 ? -2.723 5.453 15.828 1 42.28 2 ASN B O 1
ATOM 1428 N N . LYS B 1 3 ? -2.908 3.791 17.078 1 45.47 3 LYS B N 1
ATOM 1429 C CA . LYS B 1 3 ? -1.579 3.195 16.984 1 45.47 3 LYS B CA 1
ATOM 1430 C C . LYS B 1 3 ? -1.03 3.309 15.562 1 45.47 3 LYS B C 1
ATOM 1432 O O . LYS B 1 3 ? 0.014 2.732 15.242 1 45.47 3 LYS B O 1
ATOM 1437 N N . THR B 1 4 ? -1.982 3.535 14.75 1 46.97 4 THR B N 1
ATOM 1438 C CA . THR B 1 4 ? -1.841 3.258 13.32 1 46.97 4 THR B CA 1
ATOM 1439 C C . THR B 1 4 ? -0.491 3.75 12.805 1 46.97 4 THR B C 1
ATOM 1441 O O . THR B 1 4 ? 0.261 2.988 12.195 1 46.97 4 THR B O 1
ATOM 1444 N N . LEU B 1 5 ? -0.421 4.941 11.984 1 50.22 5 LEU B N 1
ATOM 1445 C CA . LEU B 1 5 ? 0.407 5.121 10.797 1 50.22 5 LEU B CA 1
ATOM 1446 C C . LEU B 1 5 ? 1.773 5.688 11.164 1 50.22 5 LEU B C 1
ATOM 1448 O O . LEU B 1 5 ? 2.01 6.891 11.023 1 50.22 5 LEU B O 1
ATOM 1452 N N . ALA B 1 6 ? 2.295 5.25 12.383 1 55.22 6 ALA B N 1
ATOM 1453 C CA . ALA B 1 6 ? 3.645 5.801 12.492 1 55.22 6 ALA B CA 1
ATOM 1454 C C . ALA B 1 6 ? 4.508 5.375 11.305 1 55.22 6 ALA B C 1
ATOM 1456 O O . ALA B 1 6 ? 5.418 4.555 11.453 1 55.22 6 ALA B O 1
ATOM 1457 N N . ILE B 1 7 ? 4.008 5.332 10.102 1 62.12 7 ILE B N 1
ATOM 1458 C CA . ILE B 1 7 ? 4.676 4.938 8.867 1 62.12 7 ILE B CA 1
ATOM 1459 C C . ILE B 1 7 ? 5.879 5.844 8.625 1 62.12 7 ILE B C 1
ATOM 1461 O O . ILE B 1 7 ? 6.926 5.383 8.148 1 62.12 7 ILE B O 1
ATOM 1465 N N . LEU B 1 8 ? 5.797 6.992 9.492 1 79 8 LEU B N 1
ATOM 1466 C CA . LEU B 1 8 ? 6.93 7.906 9.43 1 79 8 LEU B CA 1
ATOM 1467 C C . LEU B 1 8 ? 8.133 7.336 10.18 1 79 8 LEU B C 1
ATOM 1469 O O . LEU B 1 8 ? 9.266 7.766 9.961 1 79 8 LEU B O 1
ATOM 1473 N N . GLY B 1 9 ? 7.738 6.281 10.891 1 81.81 9 GLY B N 1
ATOM 1474 C CA . GLY B 1 9 ? 8.789 5.641 11.664 1 81.81 9 GLY B CA 1
ATOM 1475 C C . GLY B 1 9 ? 9.781 4.879 10.805 1 81.81 9 GLY B C 1
ATOM 1476 O O . GLY B 1 9 ? 10.883 4.551 11.258 1 81.81 9 GLY B O 1
ATOM 1477 N N . GLU B 1 10 ? 9.469 4.559 9.609 1 86.44 10 GLU B N 1
ATOM 1478 C CA . GLU B 1 10 ? 10.352 3.867 8.664 1 86.44 10 GLU B CA 1
ATOM 1479 C C . GLU B 1 10 ? 11.43 4.801 8.133 1 86.44 10 GLU B C 1
ATOM 1481 O O . GLU B 1 10 ? 12.438 4.348 7.582 1 86.44 10 GLU B O 1
ATOM 1486 N N . LEU B 1 11 ? 11.211 6.086 8.289 1 90.69 11 LEU B N 1
ATOM 1487 C CA . LEU B 1 11 ? 12.141 7.074 7.746 1 90.69 11 LEU B CA 1
ATOM 1488 C C . LEU B 1 11 ? 13.266 7.367 8.734 1 90.69 11 LEU B C 1
ATOM 1490 O O . LEU B 1 11 ? 13.039 7.41 9.945 1 90.69 11 LEU B O 1
ATOM 1494 N N . SER B 1 12 ? 14.43 7.578 8.211 1 92.25 12 SER B N 1
ATOM 1495 C CA . SER B 1 12 ? 15.578 7.945 9.039 1 92.25 12 SER B CA 1
ATOM 1496 C C . SER B 1 12 ? 15.508 9.406 9.453 1 92.25 12 SER B C 1
ATOM 1498 O O . SER B 1 12 ? 14.695 10.172 8.93 1 92.25 12 SER B O 1
ATOM 1500 N N . ASP B 1 13 ? 16.391 9.734 10.391 1 91.69 13 ASP B N 1
ATOM 1501 C CA . ASP B 1 13 ? 16.5 11.133 10.789 1 91.69 13 ASP B CA 1
ATOM 1502 C C . ASP B 1 13 ? 16.906 12.016 9.617 1 91.69 13 ASP B C 1
ATOM 1504 O O . ASP B 1 13 ? 16.438 13.141 9.477 1 91.69 13 ASP B O 1
ATOM 1508 N N . ARG B 1 14 ? 17.75 11.516 8.805 1 94.44 14 ARG B N 1
ATOM 1509 C CA . ARG B 1 14 ? 18.172 12.258 7.613 1 94.44 14 ARG B CA 1
ATOM 1510 C C . ARG B 1 14 ? 17 12.453 6.656 1 94.44 14 ARG B C 1
ATOM 1512 O O . ARG B 1 14 ? 16.859 13.508 6.043 1 94.44 14 ARG B O 1
ATOM 1519 N N . ASP B 1 15 ? 16.188 11.414 6.551 1 94.69 15 ASP B N 1
ATOM 1520 C CA . ASP B 1 15 ? 14.992 11.516 5.723 1 94.69 15 ASP B CA 1
ATOM 1521 C C . ASP B 1 15 ? 14.062 12.617 6.227 1 94.69 15 ASP B C 1
ATOM 1523 O O . ASP B 1 15 ? 13.578 13.438 5.445 1 94.69 15 ASP B O 1
ATOM 1527 N N . LEU B 1 16 ? 13.906 12.57 7.492 1 92.75 16 LEU B N 1
ATOM 1528 C CA . LEU B 1 16 ? 13.023 13.539 8.125 1 92.75 16 LEU B CA 1
ATOM 1529 C C . LEU B 1 16 ? 13.57 14.953 7.969 1 92.75 16 LEU B C 1
ATOM 1531 O O . LEU B 1 16 ? 12.812 15.898 7.719 1 92.75 16 LEU B O 1
ATOM 1535 N N . ASP B 1 17 ? 14.844 15.078 8.133 1 93.81 17 ASP B N 1
ATOM 1536 C CA . ASP B 1 17 ? 15.477 16.375 7.93 1 93.81 17 ASP B CA 1
ATOM 1537 C C . ASP B 1 17 ? 15.211 16.906 6.523 1 93.81 17 ASP B C 1
ATOM 1539 O O . ASP B 1 17 ? 14.906 18.094 6.352 1 93.81 17 ASP B O 1
ATOM 1543 N N . TRP B 1 18 ? 15.312 16.062 5.598 1 95.94 18 TRP B N 1
ATOM 1544 C CA . TRP B 1 18 ? 15.07 16.484 4.219 1 95.94 18 TRP B CA 1
ATOM 1545 C C . TRP B 1 18 ? 13.617 16.906 4.023 1 95.94 18 TRP B C 1
ATOM 1547 O O . TRP B 1 18 ? 13.352 17.922 3.377 1 95.94 18 TRP B O 1
ATOM 1557 N N . ILE B 1 19 ? 12.711 16.172 4.578 1 95 19 ILE B N 1
ATOM 1558 C CA . ILE B 1 19 ? 11.289 16.469 4.461 1 95 19 ILE B CA 1
ATOM 1559 C C . ILE B 1 19 ? 10.992 17.828 5.074 1 95 19 ILE B C 1
ATOM 1561 O O . ILE B 1 19 ? 10.273 18.641 4.488 1 95 19 ILE B O 1
ATOM 1565 N N . ILE B 1 20 ? 11.539 18.047 6.184 1 93.69 20 ILE B N 1
ATOM 1566 C CA . ILE B 1 20 ? 11.344 19.312 6.883 1 93.69 20 ILE B CA 1
ATOM 1567 C C . ILE B 1 20 ? 11.922 20.453 6.047 1 93.69 20 ILE B C 1
ATOM 1569 O O . ILE B 1 20 ? 11.273 21.484 5.867 1 93.69 20 ILE B O 1
ATOM 1573 N N . ALA B 1 21 ? 13.086 20.25 5.535 1 95.81 21 ALA B N 1
ATOM 1574 C CA . ALA B 1 21 ? 13.805 21.281 4.789 1 95.81 21 ALA B CA 1
ATOM 1575 C C . ALA B 1 21 ? 13.078 21.609 3.486 1 95.81 21 ALA B C 1
ATOM 1577 O O . ALA B 1 21 ? 13.172 22.734 2.988 1 95.81 21 ALA B O 1
ATOM 1578 N N . ASN B 1 22 ? 12.32 20.688 2.965 1 96.75 22 ASN B N 1
ATOM 1579 C CA . ASN B 1 22 ? 11.742 20.875 1.639 1 96.75 22 ASN B CA 1
ATOM 1580 C C . ASN B 1 22 ? 10.227 21.016 1.702 1 96.75 22 ASN B C 1
ATOM 1582 O O . ASN B 1 22 ? 9.578 21.266 0.687 1 96.75 22 ASN B O 1
ATOM 1586 N N . GLY B 1 23 ? 9.719 20.766 2.914 1 96.75 23 GLY B N 1
ATOM 1587 C CA . GLY B 1 23 ? 8.281 20.891 3.102 1 96.75 23 GLY B CA 1
ATOM 1588 C C . GLY B 1 23 ? 7.863 22.266 3.572 1 96.75 23 GLY B C 1
ATOM 1589 O O . GLY B 1 23 ? 8.711 23.094 3.916 1 96.75 23 GLY B O 1
ATOM 1590 N N . GLN B 1 24 ? 6.547 22.578 3.471 1 97.06 24 GLN B N 1
ATOM 1591 C CA . GLN B 1 24 ? 5.961 23.812 3.959 1 97.06 24 GLN B CA 1
ATOM 1592 C C . GLN B 1 24 ? 4.715 23.547 4.797 1 97.06 24 GLN B C 1
ATOM 1594 O O . GLN B 1 24 ? 3.818 22.812 4.367 1 97.06 24 GLN B O 1
ATOM 1599 N N . GLN B 1 25 ? 4.695 24.156 5.93 1 97.31 25 GLN B N 1
ATOM 1600 C CA . GLN B 1 25 ? 3.514 24.016 6.773 1 97.31 25 GLN B CA 1
ATOM 1601 C C . GLN B 1 25 ? 2.354 24.859 6.238 1 97.31 25 GLN B C 1
ATOM 1603 O O . GLN B 1 25 ? 2.553 25.984 5.781 1 97.31 25 GLN B O 1
ATOM 1608 N N . GLN B 1 26 ? 1.225 24.297 6.266 1 97.38 26 GLN B N 1
ATOM 1609 C CA . GLN B 1 26 ? 0 24.938 5.797 1 97.38 26 GLN B CA 1
ATOM 1610 C C . GLN B 1 26 ? -1.126 24.781 6.816 1 97.38 26 GLN B C 1
ATOM 1612 O O . GLN B 1 26 ? -1.41 23.672 7.273 1 97.38 26 GLN B O 1
ATOM 1617 N N . GLN B 1 27 ? -1.735 25.906 7.133 1 98.12 27 GLN B N 1
ATOM 1618 C CA . GLN B 1 27 ? -2.914 25.891 7.992 1 98.12 27 GLN B CA 1
ATOM 1619 C C . GLN B 1 27 ? -4.191 25.75 7.172 1 98.12 27 GLN B C 1
ATOM 1621 O O . GLN B 1 27 ? -4.328 26.375 6.117 1 98.12 27 GLN B O 1
ATOM 1626 N N . LEU B 1 28 ? -5.043 24.906 7.672 1 98.31 28 LEU B N 1
ATOM 1627 C CA . LEU B 1 28 ? -6.352 24.734 7.055 1 98.31 28 LEU B CA 1
ATOM 1628 C C . LEU B 1 28 ? -7.465 25.109 8.016 1 98.31 28 LEU B C 1
ATOM 1630 O O . LEU B 1 28 ? -7.441 24.734 9.188 1 98.31 28 LEU B O 1
ATOM 1634 N N . GLU B 1 29 ? -8.43 25.875 7.504 1 98.38 29 GLU B N 1
ATOM 1635 C CA . GLU B 1 29 ? -9.641 26.141 8.273 1 98.38 29 GLU B CA 1
ATOM 1636 C C . GLU B 1 29 ? -10.617 24.969 8.172 1 98.38 29 GLU B C 1
ATOM 1638 O O . GLU B 1 29 ? -10.555 24.188 7.23 1 98.38 29 GLU B O 1
ATOM 1643 N N . SER B 1 30 ? -11.438 24.969 9.172 1 97.88 30 SER B N 1
ATOM 1644 C CA . SER B 1 30 ? -12.484 23.953 9.133 1 97.88 30 SER B CA 1
ATOM 1645 C C . SER B 1 30 ? -13.266 24.016 7.82 1 97.88 30 SER B C 1
ATOM 1647 O O . SER B 1 30 ? -13.617 25.109 7.355 1 97.88 30 SER B O 1
ATOM 1649 N N . GLY B 1 31 ? -13.367 22.875 7.188 1 97.44 31 GLY B N 1
ATOM 1650 C CA . GLY B 1 31 ? -14.164 22.797 5.977 1 97.44 31 GLY B CA 1
ATOM 1651 C C . GLY B 1 31 ? -13.352 22.984 4.711 1 97.44 31 GLY B C 1
ATOM 1652 O O . GLY B 1 31 ? -13.82 22.672 3.613 1 97.44 31 GLY B O 1
ATOM 1653 N N . MET B 1 32 ? -12.211 23.438 4.824 1 98.31 32 MET B N 1
ATOM 1654 C CA . MET B 1 32 ? -11.383 23.703 3.645 1 98.31 32 MET B CA 1
ATOM 1655 C C . MET B 1 32 ? -11 22.391 2.961 1 98.31 32 MET B C 1
ATOM 1657 O O . MET B 1 32 ? -10.648 21.422 3.627 1 98.31 32 MET B O 1
ATOM 1661 N N . VAL B 1 33 ? -11.078 22.422 1.62 1 98.38 33 VAL B N 1
ATOM 1662 C CA . VAL B 1 33 ? -10.719 21.25 0.82 1 98.38 33 VAL B CA 1
ATOM 1663 C C . VAL B 1 33 ? -9.219 21.266 0.525 1 98.38 33 VAL B C 1
ATOM 1665 O O . VAL B 1 33 ? -8.688 22.266 0.018 1 98.38 33 VAL B O 1
ATOM 1668 N N . LEU B 1 34 ? -8.57 20.234 0.921 1 98.31 34 LEU B N 1
ATOM 1669 C CA . LEU B 1 34 ? -7.141 20.078 0.679 1 98.31 34 LEU B CA 1
ATOM 1670 C C . LEU B 1 34 ? -6.883 19.453 -0.683 1 98.31 34 LEU B C 1
ATOM 1672 O O . LEU B 1 34 ? -6.008 19.891 -1.429 1 98.31 34 LEU B O 1
ATOM 1676 N N . ILE B 1 35 ? -7.566 18.344 -0.932 1 97.94 35 ILE B N 1
ATOM 1677 C CA . ILE B 1 35 ? -7.508 17.594 -2.178 1 97.94 35 ILE B CA 1
ATOM 1678 C C . ILE B 1 35 ? -8.922 17.406 -2.736 1 97.94 35 ILE B C 1
ATOM 1680 O O . ILE B 1 35 ? -9.852 17.109 -1.988 1 97.94 35 ILE B O 1
ATOM 1684 N N . THR B 1 36 ? -9.031 17.625 -4.027 1 97.69 36 THR B N 1
ATOM 1685 C CA . THR B 1 36 ? -10.305 17.391 -4.703 1 97.69 36 THR B CA 1
ATOM 1686 C C . THR B 1 36 ? -10.234 16.141 -5.57 1 97.69 36 THR B C 1
ATOM 1688 O O . THR B 1 36 ? -9.312 15.984 -6.379 1 97.69 36 THR B O 1
ATOM 1691 N N . GLU B 1 37 ? -11.148 15.289 -5.301 1 96.25 37 GLU B N 1
ATOM 1692 C CA . GLU B 1 37 ? -11.25 14.086 -6.117 1 96.25 37 GLU B CA 1
ATOM 1693 C C . GLU B 1 37 ? -11.172 14.414 -7.602 1 96.25 37 GLU B C 1
ATOM 1695 O O . GLU B 1 37 ? -11.852 15.328 -8.078 1 96.25 37 GLU B O 1
ATOM 1700 N N . GLY B 1 38 ? -10.266 13.695 -8.352 1 96.25 38 GLY B N 1
ATOM 1701 C CA . GLY B 1 38 ? -10.172 13.836 -9.797 1 96.25 38 GLY B CA 1
ATOM 1702 C C . GLY B 1 38 ? -9.352 15.031 -10.227 1 96.25 38 GLY B C 1
ATOM 1703 O O . GLY B 1 38 ? -9.203 15.289 -11.43 1 96.25 38 GLY B O 1
ATOM 1704 N N . GLN B 1 39 ? -8.828 15.75 -9.367 1 96.81 39 GLN B N 1
ATOM 1705 C CA . GLN B 1 39 ? -7.973 16.891 -9.695 1 96.81 39 GLN B CA 1
ATOM 1706 C C . GLN B 1 39 ? -6.52 16.609 -9.328 1 96.81 39 GLN B C 1
ATOM 1708 O O . GLN B 1 39 ? -6.238 16.062 -8.258 1 96.81 39 GLN B O 1
ATOM 1713 N N . LEU B 1 40 ? -5.672 17.047 -10.164 1 95.06 40 LEU B N 1
ATOM 1714 C CA . LEU B 1 40 ? -4.246 16.812 -9.961 1 95.06 40 LEU B CA 1
ATOM 1715 C C . LEU B 1 40 ? -3.764 17.484 -8.68 1 95.06 40 LEU B C 1
ATOM 1717 O O . LEU B 1 40 ? -4.176 18.609 -8.359 1 95.06 40 LEU B O 1
ATOM 1721 N N . ILE B 1 41 ? -2.912 16.734 -8.016 1 94.62 41 ILE B N 1
ATOM 1722 C CA . ILE B 1 41 ? -2.297 17.328 -6.828 1 94.62 41 ILE B CA 1
ATOM 1723 C C . ILE B 1 41 ? -0.799 17.5 -7.059 1 94.62 41 ILE B C 1
ATOM 1725 O O . ILE B 1 41 ? -0.173 16.703 -7.762 1 94.62 41 ILE B O 1
ATOM 1729 N N . GLU B 1 42 ? -0.24 18.531 -6.371 1 95.44 42 GLU B N 1
ATOM 1730 C CA . GLU B 1 42 ? 1.159 18.859 -6.613 1 95.44 42 GLU B CA 1
ATOM 1731 C C . GLU B 1 42 ? 2.006 18.625 -5.363 1 95.44 42 GLU B C 1
ATOM 1733 O O . GLU B 1 42 ? 3.154 19.078 -5.297 1 95.44 42 GLU B O 1
ATOM 1738 N N . ALA B 1 43 ? 1.383 18 -4.398 1 97.5 43 ALA B N 1
ATOM 1739 C CA . ALA B 1 43 ? 2.143 17.75 -3.178 1 97.5 43 ALA B CA 1
ATOM 1740 C C . ALA B 1 43 ? 1.625 16.516 -2.455 1 97.5 43 ALA B C 1
ATOM 1742 O O . ALA B 1 43 ? 0.503 16.062 -2.705 1 97.5 43 ALA B O 1
ATOM 1743 N N . LEU B 1 44 ? 2.498 15.977 -1.722 1 96.38 44 LEU B N 1
ATOM 1744 C CA . LEU B 1 44 ? 2.152 15.039 -0.662 1 96.38 44 LEU B CA 1
ATOM 1745 C C . LEU B 1 44 ? 1.97 15.758 0.668 1 96.38 44 LEU B C 1
ATOM 1747 O O . LEU B 1 44 ? 2.74 16.672 0.999 1 96.38 44 LEU B O 1
ATOM 1751 N N . TYR B 1 45 ? 1.005 15.305 1.465 1 96.56 45 TYR B N 1
ATOM 1752 C CA . TYR B 1 45 ? 0.722 16 2.713 1 96.56 45 TYR B CA 1
ATOM 1753 C C . TYR B 1 45 ? 0.85 15.07 3.906 1 96.56 45 TYR B C 1
ATOM 1755 O O . TYR B 1 45 ? 0.479 13.891 3.82 1 96.56 45 TYR B O 1
ATOM 1763 N N . ILE B 1 46 ? 1.322 15.633 4.996 1 95 46 ILE B N 1
ATOM 1764 C CA . ILE B 1 46 ? 1.353 14.953 6.285 1 95 46 ILE B CA 1
ATOM 1765 C C . ILE B 1 46 ? 0.551 15.75 7.312 1 95 46 ILE B C 1
ATOM 1767 O O . ILE B 1 46 ? 0.786 16.953 7.496 1 95 46 ILE B O 1
ATOM 1771 N N . VAL B 1 47 ? -0.359 15.078 7.992 1 95.38 47 VAL B N 1
ATOM 1772 C CA . VAL B 1 47 ? -1.158 15.75 9.008 1 95.38 47 VAL B CA 1
ATOM 1773 C C . VAL B 1 47 ? -0.32 15.969 10.266 1 95.38 47 VAL B C 1
ATOM 1775 O O . VAL B 1 47 ? 0.171 15.008 10.867 1 95.38 47 VAL B O 1
ATOM 1778 N N . LEU B 1 48 ? -0.182 17.188 10.641 1 94 48 LEU B N 1
ATOM 1779 C CA . LEU B 1 48 ? 0.606 17.5 11.82 1 94 48 LEU B CA 1
ATOM 1780 C C . LEU B 1 48 ? -0.299 17.766 13.023 1 94 48 LEU B C 1
ATOM 1782 O O . LEU B 1 48 ? 0.104 17.562 14.172 1 94 48 LEU B O 1
ATOM 1786 N N . ASP B 1 49 ? -1.413 18.266 12.719 1 94.19 49 ASP B N 1
ATOM 1787 C CA . ASP B 1 49 ? -2.412 18.562 13.742 1 94.19 49 ASP B CA 1
ATOM 1788 C C . ASP B 1 49 ? -3.816 18.594 13.141 1 94.19 49 ASP B C 1
ATOM 1790 O O . ASP B 1 49 ? -4 19.016 12 1 94.19 49 ASP B O 1
ATOM 1794 N N . GLY B 1 50 ? -4.777 18.141 13.984 1 95.44 50 GLY B N 1
ATOM 1795 C CA . GLY B 1 50 ? -6.168 18.172 13.562 1 95.44 50 GLY B CA 1
ATOM 1796 C C . GLY B 1 50 ? -6.605 16.891 12.867 1 95.44 50 GLY B C 1
ATOM 1797 O O . GLY B 1 50 ? -5.918 15.875 12.945 1 95.44 50 GLY B O 1
ATOM 1798 N N . THR B 1 51 ? -7.852 16.984 12.328 1 96.12 51 THR B N 1
ATOM 1799 C CA . THR B 1 51 ? -8.477 15.828 11.688 1 96.12 51 THR B CA 1
ATOM 1800 C C . THR B 1 51 ? -9.047 16.203 10.328 1 96.12 51 THR B C 1
ATOM 1802 O O . THR B 1 51 ? -9.711 17.234 10.188 1 96.12 51 THR B O 1
ATOM 1805 N N . LEU B 1 52 ? -8.688 15.422 9.375 1 96.94 52 LEU B N 1
ATOM 1806 C CA . LEU B 1 52 ? -9.266 15.555 8.039 1 96.94 52 LEU B CA 1
ATOM 1807 C C . LEU B 1 52 ? -10.188 14.383 7.727 1 96.94 52 LEU B C 1
ATOM 1809 O O . LEU B 1 52 ? -10.203 13.391 8.453 1 96.94 52 LEU B O 1
ATOM 1813 N N . VAL B 1 53 ? -10.992 14.578 6.676 1 96.06 53 VAL B N 1
ATOM 1814 C CA . VAL B 1 53 ? -11.906 13.508 6.266 1 96.06 53 VAL B CA 1
ATOM 1815 C C . VAL B 1 53 ? -11.805 13.297 4.754 1 96.06 53 VAL B C 1
ATOM 1817 O O . VAL B 1 53 ? -11.633 14.258 3.998 1 96.06 53 VAL B O 1
ATOM 1820 N N . ALA B 1 54 ? -11.828 12.055 4.387 1 95.19 54 ALA B N 1
ATOM 1821 C CA . ALA B 1 54 ? -11.914 11.688 2.977 1 95.19 54 ALA B CA 1
ATOM 1822 C C . ALA B 1 54 ? -13.352 11.344 2.586 1 95.19 54 ALA B C 1
ATOM 1824 O O . ALA B 1 54 ? -14.031 10.602 3.297 1 95.19 54 ALA B O 1
ATOM 1825 N N . SER B 1 55 ? -13.812 11.906 1.494 1 94.44 55 SER B N 1
ATOM 1826 C CA . SER B 1 55 ? -15.148 11.641 0.979 1 94.44 55 SER B CA 1
ATOM 1827 C C . SER B 1 55 ? -15.109 11.281 -0.502 1 94.44 55 SER B C 1
ATOM 1829 O O . SER B 1 55 ? -14.234 11.742 -1.236 1 94.44 55 SER B O 1
ATOM 1831 N N . VAL B 1 56 ? -16.016 10.5 -0.895 1 92.06 56 VAL B N 1
ATOM 1832 C CA . VAL B 1 56 ? -16.062 10.016 -2.271 1 92.06 56 VAL B CA 1
ATOM 1833 C C . VAL B 1 56 ? -17.391 10.398 -2.918 1 92.06 56 VAL B C 1
ATOM 1835 O O . VAL B 1 56 ? -18.453 10.094 -2.381 1 92.06 56 VAL B O 1
ATOM 1838 N N . ALA B 1 57 ? -17.344 10.891 -4.125 1 90.44 57 ALA B N 1
ATOM 1839 C CA . ALA B 1 57 ? -18.516 11.398 -4.816 1 90.44 57 ALA B CA 1
ATOM 1840 C C . ALA B 1 57 ? -19.484 10.273 -5.16 1 90.44 57 ALA B C 1
ATOM 1842 O O . ALA B 1 57 ? -20.703 10.398 -4.961 1 90.44 57 ALA B O 1
ATOM 1843 N N . ALA B 1 58 ? -18.984 9.219 -5.648 1 83.44 58 ALA B N 1
ATOM 1844 C CA . ALA B 1 58 ? -19.797 8.094 -6.094 1 83.44 58 ALA B CA 1
ATOM 1845 C C . ALA B 1 58 ? -20.641 7.539 -4.945 1 83.44 58 ALA B C 1
ATOM 1847 O O . ALA B 1 58 ? -21.641 6.852 -5.176 1 83.44 58 ALA B O 1
ATOM 1848 N N . LEU B 1 59 ? -20.297 7.922 -3.764 1 83.25 59 LEU B N 1
ATOM 1849 C CA . LEU B 1 59 ? -21.016 7.449 -2.586 1 83.25 59 LEU B CA 1
ATOM 1850 C C . LEU B 1 59 ? -21.844 8.578 -1.968 1 83.25 59 LEU B C 1
ATOM 1852 O O . LEU B 1 59 ? -22.156 8.539 -0.774 1 83.25 59 LEU B O 1
ATOM 1856 N N . GLY B 1 60 ? -22.109 9.586 -2.725 1 87.38 60 GLY B N 1
ATOM 1857 C CA . GLY B 1 60 ? -22.859 10.727 -2.221 1 87.38 60 GLY B CA 1
ATOM 1858 C C . GLY B 1 60 ? -22.062 11.602 -1.273 1 87.38 60 GLY B C 1
ATOM 1859 O O . GLY B 1 60 ? -22.594 12.109 -0.287 1 87.38 60 GLY B O 1
ATOM 1860 N N . ASN B 1 61 ? -20.766 11.578 -1.52 1 89.12 61 ASN B N 1
ATOM 1861 C CA . ASN B 1 61 ? -19.844 12.344 -0.691 1 89.12 61 ASN B CA 1
ATOM 1862 C C . ASN B 1 61 ? -19.844 11.859 0.755 1 89.12 61 ASN B C 1
ATOM 1864 O O . ASN B 1 61 ? -19.719 12.656 1.684 1 89.12 61 ASN B O 1
ATOM 1868 N N . ARG B 1 62 ? -20.125 10.594 0.888 1 87.62 62 ARG B N 1
ATOM 1869 C CA . ARG B 1 62 ? -20.016 9.977 2.205 1 87.62 62 ARG B CA 1
ATOM 1870 C C . ARG B 1 62 ? -18.562 9.977 2.689 1 87.62 62 ARG B C 1
ATOM 1872 O O . ARG B 1 62 ? -17.641 9.75 1.903 1 87.62 62 ARG B O 1
ATOM 1879 N N . GLU B 1 63 ? -18.391 10.219 4.012 1 88.81 63 GLU B N 1
ATOM 1880 C CA . GLU B 1 63 ? -17.078 10.102 4.625 1 88.81 63 GLU B CA 1
ATOM 1881 C C . GLU B 1 63 ? -16.641 8.641 4.73 1 88.81 63 GLU B C 1
ATOM 1883 O O . GLU B 1 63 ? -17.328 7.832 5.363 1 88.81 63 GLU B O 1
ATOM 1888 N N . VAL B 1 64 ? -15.57 8.406 4.094 1 87.06 64 VAL B N 1
ATOM 1889 C CA . VAL B 1 64 ? -15.141 7.012 4.047 1 87.06 64 VAL B CA 1
ATOM 1890 C C . VAL B 1 64 ? -13.969 6.797 5 1 87.06 64 VAL B C 1
ATOM 1892 O O . VAL B 1 64 ? -13.641 5.66 5.344 1 87.06 64 VAL B O 1
ATOM 1895 N N . ALA B 1 65 ? -13.336 7.883 5.395 1 89.75 65 ALA B N 1
ATOM 1896 C CA . ALA B 1 65 ? -12.195 7.758 6.305 1 89.75 65 ALA B CA 1
ATOM 1897 C C . ALA B 1 65 ? -11.953 9.062 7.062 1 89.75 65 ALA B C 1
ATOM 1899 O O . ALA B 1 65 ? -12.203 10.148 6.535 1 89.75 65 ALA B O 1
ATOM 1900 N N . THR B 1 66 ? -11.5 8.898 8.273 1 92.06 66 THR B N 1
ATOM 1901 C CA . THR B 1 66 ? -10.961 10 9.062 1 92.06 66 THR B CA 1
ATOM 1902 C C . THR B 1 66 ? -9.438 9.914 9.141 1 92.06 66 THR B C 1
ATOM 1904 O O . THR B 1 66 ? -8.883 8.836 9.367 1 92.06 66 THR B O 1
ATOM 1907 N N . LEU B 1 67 ? -8.82 11.062 8.906 1 92.56 67 LEU B N 1
ATOM 1908 C CA . LEU B 1 67 ? -7.367 11.125 8.844 1 92.56 67 LEU B CA 1
ATOM 1909 C C . LEU B 1 67 ? -6.816 12.023 9.938 1 92.56 67 LEU B C 1
ATOM 1911 O O . LEU B 1 67 ? -7.141 13.219 10 1 92.56 67 LEU B O 1
ATOM 1915 N N . GLY B 1 68 ? -5.969 11.414 10.75 1 91.56 68 GLY B N 1
ATOM 1916 C CA . GLY B 1 68 ? -5.43 12.156 11.883 1 91.56 68 GLY B CA 1
ATOM 1917 C C . GLY B 1 68 ? -3.932 12.375 11.789 1 91.56 68 GLY B C 1
ATOM 1918 O O . GLY B 1 68 ? -3.332 12.18 10.734 1 91.56 68 GLY B O 1
ATOM 1919 N N . ILE B 1 69 ? -3.377 12.805 12.914 1 90.44 69 ILE B N 1
ATOM 1920 C CA . ILE B 1 69 ? -1.975 13.188 13.031 1 90.44 69 ILE B CA 1
ATOM 1921 C C . ILE B 1 69 ? -1.087 12.047 12.531 1 90.44 69 ILE B C 1
ATOM 1923 O O . ILE B 1 69 ? -1.285 10.891 12.906 1 90.44 69 ILE B O 1
ATOM 1927 N N . GLY B 1 70 ? -0.186 12.422 11.602 1 89.06 70 GLY B N 1
ATOM 1928 C CA . GLY B 1 70 ? 0.789 11.453 11.125 1 89.06 70 GLY B CA 1
ATOM 1929 C C . GLY B 1 70 ? 0.372 10.766 9.836 1 89.06 70 GLY B C 1
ATOM 1930 O O . GLY B 1 70 ? 1.195 10.148 9.164 1 89.06 70 GLY B O 1
ATOM 1931 N N . GLU B 1 71 ? -0.847 10.898 9.477 1 90.81 71 GLU B N 1
ATOM 1932 C CA . GLU B 1 71 ? -1.319 10.273 8.25 1 90.81 71 GLU B CA 1
ATOM 1933 C C . GLU B 1 71 ? -0.851 11.047 7.02 1 90.81 71 GLU B C 1
ATOM 1935 O O . GLU B 1 71 ? -0.682 12.266 7.074 1 90.81 71 GLU B O 1
ATOM 1940 N N . VAL B 1 72 ? -0.585 10.203 6.012 1 92.94 72 VAL B N 1
ATOM 1941 C CA . VAL B 1 72 ? -0.099 10.766 4.754 1 92.94 72 VAL B CA 1
ATOM 1942 C C . VAL B 1 72 ? -1.24 10.82 3.742 1 92.94 72 VAL B C 1
ATOM 1944 O O . VAL B 1 72 ? -1.985 9.852 3.58 1 92.94 72 VAL B O 1
ATOM 1947 N N . ILE B 1 73 ? -1.365 11.984 3.113 1 95.12 73 ILE B N 1
ATOM 1948 C CA . ILE B 1 73 ? -2.418 12.219 2.133 1 95.12 73 ILE B CA 1
ATOM 1949 C C . ILE B 1 73 ? -1.8 12.438 0.753 1 95.12 73 ILE B C 1
ATOM 1951 O O . ILE B 1 73 ? -0.813 13.164 0.617 1 95.12 73 ILE B O 1
ATOM 1955 N N . GLY B 1 74 ? -2.422 11.859 -0.242 1 95 74 GLY B N 1
ATOM 1956 C CA . GLY B 1 74 ? -1.935 12 -1.604 1 95 74 GLY B CA 1
ATOM 1957 C C . GLY B 1 74 ? -0.963 10.906 -2.004 1 95 74 GLY B C 1
ATOM 1958 O O . GLY B 1 74 ? -0.427 10.914 -3.113 1 95 74 GLY B O 1
ATOM 1959 N N . GLU B 1 75 ? -0.682 9.977 -1.128 1 93.44 75 GLU B N 1
ATOM 1960 C CA . GLU B 1 75 ? 0.307 8.922 -1.347 1 93.44 75 GLU B CA 1
ATOM 1961 C C . GLU B 1 75 ? -0.115 7.996 -2.482 1 93.44 75 GLU B C 1
ATOM 1963 O O . GLU B 1 75 ? 0.728 7.512 -3.24 1 93.44 75 GLU B O 1
ATOM 1968 N N . MET B 1 76 ? -1.389 7.711 -2.57 1 94.19 76 MET B N 1
ATOM 1969 C CA . MET B 1 76 ? -1.874 6.836 -3.637 1 94.19 76 MET B CA 1
ATOM 1970 C C . MET B 1 76 ? -1.628 7.465 -5.004 1 94.19 76 MET B C 1
ATOM 1972 O O . MET B 1 76 ? -1.099 6.809 -5.906 1 94.19 76 MET B O 1
ATOM 1976 N N . SER B 1 77 ? -1.989 8.742 -5.137 1 94 77 SER B N 1
ATOM 1977 C CA . SER B 1 77 ? -1.733 9.453 -6.387 1 94 77 SER B CA 1
ATOM 1978 C C . SER B 1 77 ? -0.242 9.492 -6.703 1 94 77 SER B C 1
ATOM 1980 O O . SER B 1 77 ? 0.153 9.406 -7.867 1 94 77 SER B O 1
ATOM 1982 N N . PHE B 1 78 ? 0.494 9.609 -5.75 1 92.38 78 PHE B N 1
ATOM 1983 C CA . PHE B 1 78 ? 1.941 9.664 -5.922 1 92.38 78 PHE B CA 1
ATOM 1984 C C . PHE B 1 78 ? 2.471 8.328 -6.438 1 92.38 78 PHE B C 1
ATOM 1986 O O . PHE B 1 78 ? 3.295 8.297 -7.352 1 92.38 78 PHE B O 1
ATOM 1993 N N . VAL B 1 79 ? 2.004 7.293 -5.887 1 91.69 79 VAL B N 1
ATOM 1994 C CA . VAL B 1 79 ? 2.598 5.984 -6.137 1 91.69 79 VAL B CA 1
ATOM 1995 C C . VAL B 1 79 ? 2.076 5.426 -7.461 1 91.69 79 VAL B C 1
ATOM 1997 O O . VAL B 1 79 ? 2.812 4.762 -8.195 1 91.69 79 VAL B O 1
ATOM 2000 N N . ASP B 1 80 ? 0.825 5.656 -7.773 1 89 80 ASP B N 1
ATOM 2001 C CA . ASP B 1 80 ? 0.288 4.98 -8.953 1 89 80 ASP B CA 1
ATOM 2002 C C . ASP B 1 80 ? 0.056 5.973 -10.094 1 89 80 ASP B C 1
ATOM 2004 O O . ASP B 1 80 ? -0.336 5.578 -11.188 1 89 80 ASP B O 1
ATOM 2008 N N . GLY B 1 81 ? 0.257 7.203 -9.898 1 90.56 81 GLY B N 1
ATOM 2009 C CA . GLY B 1 81 ? 0.227 8.227 -10.938 1 90.56 81 GLY B CA 1
ATOM 2010 C C . GLY B 1 81 ? -1.18 8.641 -11.32 1 90.56 81 GLY B C 1
ATOM 2011 O O . GLY B 1 81 ? -1.365 9.445 -12.234 1 90.56 81 GLY B O 1
ATOM 2012 N N . ARG B 1 82 ? -2.148 8.18 -10.648 1 93.06 82 ARG B N 1
ATOM 2013 C CA . ARG B 1 82 ? -3.535 8.531 -10.938 1 93.06 82 ARG B CA 1
ATOM 2014 C C . ARG B 1 82 ? -3.982 9.734 -10.109 1 93.06 82 ARG B C 1
ATOM 2016 O O . ARG B 1 82 ? -3.34 10.078 -9.117 1 93.06 82 ARG B O 1
ATOM 2023 N N . MET B 1 83 ? -5.062 10.305 -10.539 1 95.69 83 MET B N 1
ATOM 2024 C CA . MET B 1 83 ? -5.633 11.414 -9.781 1 95.69 83 MET B CA 1
ATOM 2025 C C . MET B 1 83 ? -6.266 10.922 -8.484 1 95.69 83 MET B C 1
ATOM 2027 O O . MET B 1 83 ? -6.598 9.742 -8.359 1 95.69 83 MET B O 1
ATOM 2031 N N . PRO B 1 84 ? -6.422 11.859 -7.527 1 96.38 84 PRO B N 1
ATOM 2032 C CA . PRO B 1 84 ? -7.016 11.445 -6.254 1 96.38 84 PRO B CA 1
ATOM 2033 C C . PRO B 1 84 ? -8.383 10.789 -6.422 1 96.38 84 PRO B C 1
ATOM 2035 O O . PRO B 1 84 ? -9.18 11.234 -7.254 1 96.38 84 PRO B O 1
ATOM 2038 N N . SER B 1 85 ? -8.594 9.75 -5.605 1 92.44 85 SER B N 1
ATOM 2039 C CA . SER B 1 85 ? -9.836 8.992 -5.672 1 92.44 85 SER B CA 1
ATOM 2040 C C . SER B 1 85 ? -10.867 9.523 -4.68 1 92.44 85 SER B C 1
ATOM 2042 O O . SER B 1 85 ? -11.992 9.016 -4.613 1 92.44 85 SER B O 1
ATOM 2044 N N . ALA B 1 86 ? -10.484 10.453 -3.857 1 94.69 86 ALA B N 1
ATOM 2045 C CA . ALA B 1 86 ? -11.359 11.016 -2.83 1 94.69 86 ALA B CA 1
ATOM 2046 C C . ALA B 1 86 ? -11.07 12.5 -2.617 1 94.69 86 ALA B C 1
ATOM 2048 O O . ALA B 1 86 ? -9.984 12.984 -2.953 1 94.69 86 ALA B O 1
ATOM 2049 N N . THR B 1 87 ? -12.078 13.211 -2.184 1 97.38 87 THR B N 1
ATOM 2050 C CA . THR B 1 87 ? -11.883 14.57 -1.696 1 97.38 87 THR B CA 1
ATOM 2051 C C . THR B 1 87 ? -11.516 14.57 -0.216 1 97.38 87 THR B C 1
ATOM 2053 O O . THR B 1 87 ? -12.102 13.828 0.576 1 97.38 87 THR B O 1
ATOM 2056 N N . VAL B 1 88 ? -10.5 15.312 0.11 1 98.12 88 VAL B N 1
ATOM 2057 C CA . VAL B 1 88 ? -10.055 15.398 1.498 1 98.12 88 VAL B CA 1
ATOM 2058 C C . VAL B 1 88 ? -10.234 16.828 2.002 1 98.12 88 VAL B C 1
ATOM 2060 O O . VAL B 1 88 ? -9.742 17.781 1.39 1 98.12 88 VAL B O 1
ATOM 2063 N N . SER B 1 89 ? -10.906 16.938 3.111 1 98.5 89 SER B N 1
ATOM 2064 C CA . SER B 1 89 ? -11.18 18.25 3.668 1 98.5 89 SER B CA 1
ATOM 2065 C C . SER B 1 89 ? -10.953 18.281 5.176 1 98.5 89 SER B C 1
ATOM 2067 O O . SER B 1 89 ? -10.953 17.234 5.824 1 98.5 89 SER B O 1
ATOM 2069 N N . ALA B 1 90 ? -10.742 19.484 5.695 1 98.5 90 ALA B N 1
ATOM 2070 C CA . ALA B 1 90 ? -10.5 19.672 7.125 1 98.5 90 ALA B CA 1
ATOM 2071 C C . ALA B 1 90 ? -11.805 19.625 7.91 1 98.5 90 ALA B C 1
ATOM 2073 O O . ALA B 1 90 ? -12.742 20.359 7.621 1 98.5 90 ALA B O 1
ATOM 2074 N N . LYS B 1 91 ? -11.852 18.734 8.898 1 97 91 LYS B N 1
ATOM 2075 C CA . LYS B 1 91 ? -13.008 18.656 9.789 1 97 91 LYS B CA 1
ATOM 2076 C C . LYS B 1 91 ? -12.938 19.734 10.875 1 97 91 LYS B C 1
ATOM 2078 O O . LYS B 1 91 ? -13.953 20.094 11.461 1 97 91 LYS B O 1
ATOM 2083 N N . GLU B 1 92 ? -11.859 20.188 11.203 1 97.88 92 GLU B N 1
ATOM 2084 C CA . GLU B 1 92 ? -11.469 21.203 12.172 1 97.88 92 GLU B CA 1
ATOM 2085 C C . GLU B 1 92 ? -10.211 21.938 11.719 1 97.88 92 GLU B C 1
ATOM 2087 O O . GLU B 1 92 ? -9.609 21.594 10.703 1 97.88 92 GLU B O 1
ATOM 2092 N N . PRO B 1 93 ? -9.938 23.031 12.422 1 98 93 PRO B N 1
ATOM 2093 C CA . PRO B 1 93 ? -8.648 23.625 12.07 1 98 93 PRO B CA 1
ATOM 2094 C C . PRO B 1 93 ? -7.5 22.625 12.109 1 98 93 PRO B C 1
ATOM 2096 O O . PRO B 1 93 ? -7.367 21.875 13.07 1 98 93 PRO B O 1
ATOM 2099 N N . CYS B 1 94 ? -6.711 22.641 10.977 1 98 94 CYS B N 1
ATOM 2100 C CA . CYS B 1 94 ? -5.66 21.641 10.828 1 98 94 CYS B CA 1
ATOM 2101 C C . CYS B 1 94 ? -4.34 22.297 10.438 1 98 94 CYS B C 1
ATOM 2103 O O . CYS B 1 94 ? -4.32 23.406 9.914 1 98 94 CYS B O 1
ATOM 2105 N N . LEU B 1 95 ? -3.289 21.625 10.836 1 97.62 95 LEU B N 1
ATOM 2106 C CA . LEU B 1 95 ? -1.946 21.891 10.336 1 97.62 95 LEU B CA 1
ATOM 2107 C C . LEU B 1 95 ? -1.412 20.703 9.547 1 97.62 95 LEU B C 1
ATOM 2109 O O . LEU B 1 95 ? -1.449 19.578 10.023 1 97.62 95 LEU B O 1
ATOM 2113 N N . VAL B 1 96 ? -0.982 21 8.297 1 97.06 96 VAL B N 1
ATOM 2114 C CA . VAL B 1 96 ? -0.393 19.938 7.48 1 97.06 96 VAL B CA 1
ATOM 2115 C C . VAL B 1 96 ? 0.977 20.375 6.969 1 97.06 96 VAL B C 1
ATOM 2117 O O . VAL B 1 96 ? 1.263 21.578 6.902 1 97.06 96 VAL B O 1
ATOM 2120 N N . LEU B 1 97 ? 1.851 19.406 6.77 1 96.69 97 LEU B N 1
ATOM 2121 C CA . LEU B 1 97 ? 3.094 19.641 6.043 1 96.69 97 LEU B CA 1
ATOM 2122 C C . LEU B 1 97 ? 2.945 19.25 4.574 1 96.69 97 LEU B C 1
ATOM 2124 O O . LEU B 1 97 ? 2.623 18.094 4.262 1 96.69 97 LEU B O 1
ATOM 2128 N N . SER B 1 98 ? 3.113 20.188 3.701 1 97.69 98 SER B N 1
ATOM 2129 C CA . SER B 1 98 ? 3.066 19.953 2.262 1 97.69 98 SER B CA 1
ATOM 2130 C C . SER B 1 98 ? 4.465 19.719 1.693 1 97.69 98 SER B C 1
ATOM 2132 O O . SER B 1 98 ? 5.359 20.547 1.884 1 97.69 98 SER B O 1
ATOM 2134 N N . VAL B 1 99 ? 4.672 18.609 1.044 1 96.88 99 VAL B N 1
ATOM 2135 C CA . VAL B 1 99 ? 5.93 18.297 0.379 1 96.88 99 VAL B CA 1
ATOM 2136 C C . VAL B 1 99 ? 5.727 18.281 -1.135 1 96.88 99 VAL B C 1
ATOM 2138 O O . VAL B 1 99 ? 5.004 17.422 -1.661 1 96.88 99 VAL B O 1
ATOM 2141 N N . PRO B 1 100 ? 6.383 19.203 -1.863 1 97.94 100 PRO B N 1
ATOM 2142 C CA . PRO B 1 100 ? 6.148 19.281 -3.307 1 97.94 100 PRO B CA 1
ATOM 2143 C C . PRO B 1 100 ? 6.488 17.984 -4.031 1 97.94 100 PRO B C 1
ATOM 2145 O O . PRO B 1 100 ? 7.547 17.406 -3.793 1 97.94 100 PRO B O 1
ATOM 2148 N N . ARG B 1 101 ? 5.578 17.609 -4.914 1 96.5 101 ARG B N 1
ATOM 2149 C CA . ARG B 1 101 ? 5.723 16.375 -5.668 1 96.5 101 ARG B CA 1
ATOM 2150 C C . ARG B 1 101 ? 7.016 16.375 -6.477 1 96.5 101 ARG B C 1
ATOM 2152 O O . ARG B 1 101 ? 7.711 15.352 -6.547 1 96.5 101 ARG B O 1
ATOM 2159 N N . GLU B 1 102 ? 7.32 17.422 -7.09 1 96.5 102 GLU B N 1
ATOM 2160 C CA . GLU B 1 102 ? 8.508 17.516 -7.934 1 96.5 102 GLU B CA 1
ATOM 2161 C C . GLU B 1 102 ? 9.773 17.25 -7.133 1 96.5 102 GLU B C 1
ATOM 2163 O O . GLU B 1 102 ? 10.648 16.5 -7.562 1 96.5 102 GLU B O 1
ATOM 2168 N N . LYS B 1 103 ? 9.898 17.859 -5.992 1 97.56 103 LYS B N 1
ATOM 2169 C CA . LYS B 1 103 ? 11.078 17.688 -5.152 1 97.56 103 LYS B CA 1
ATOM 2170 C C . LYS B 1 103 ? 11.172 16.25 -4.629 1 97.56 103 LYS B C 1
ATOM 2172 O O . LYS B 1 103 ? 12.258 15.664 -4.598 1 97.56 103 LYS B O 1
ATOM 2177 N N . LEU B 1 104 ? 10.055 15.805 -4.215 1 96.19 104 LEU B N 1
ATOM 2178 C CA . LEU B 1 104 ? 10.023 14.445 -3.691 1 96.19 104 LEU B CA 1
ATOM 2179 C C . LEU B 1 104 ? 10.406 13.438 -4.773 1 96.19 104 LEU B C 1
ATOM 2181 O O . LEU B 1 104 ? 11.188 12.516 -4.52 1 96.19 104 LEU B O 1
ATOM 2185 N N . SER B 1 105 ? 9.859 13.617 -5.91 1 96.25 105 SER B N 1
ATOM 2186 C CA . SER B 1 105 ? 10.18 12.742 -7.027 1 96.25 105 SER B CA 1
ATOM 2187 C C . SER B 1 105 ? 11.672 12.75 -7.328 1 96.25 105 SER B C 1
ATOM 2189 O O . SER B 1 105 ? 12.273 11.695 -7.566 1 96.25 105 SER B O 1
ATOM 2191 N N . GLU B 1 106 ? 12.25 13.883 -7.305 1 96.94 106 GLU B N 1
ATOM 2192 C CA . GLU B 1 106 ? 13.688 14.016 -7.523 1 96.94 106 GLU B CA 1
ATOM 2193 C C . GLU B 1 106 ? 14.477 13.289 -6.445 1 96.94 106 GLU B C 1
ATOM 2195 O O . GLU B 1 106 ? 15.453 12.586 -6.746 1 96.94 106 GLU B O 1
ATOM 2200 N N . LYS B 1 107 ? 14.062 13.484 -5.238 1 96.5 107 LYS B N 1
ATOM 2201 C CA . LYS B 1 107 ? 14.734 12.828 -4.121 1 96.5 107 LYS B CA 1
ATOM 2202 C C . LYS B 1 107 ? 14.656 11.312 -4.246 1 96.5 107 LYS B C 1
ATOM 2204 O O . LYS B 1 107 ? 15.633 10.609 -3.984 1 96.5 107 LYS B O 1
ATOM 2209 N N . LEU B 1 108 ? 13.555 10.789 -4.641 1 95 108 LEU B N 1
ATOM 2210 C CA . LEU B 1 108 ? 13.336 9.352 -4.801 1 95 108 LEU B CA 1
ATOM 2211 C C . LEU B 1 108 ? 14.195 8.789 -5.926 1 95 108 LEU B C 1
ATOM 2213 O O . LEU B 1 108 ? 14.656 7.648 -5.855 1 95 108 LEU B O 1
ATOM 2217 N N . GLU B 1 109 ? 14.391 9.57 -6.871 1 94 109 GLU B N 1
ATOM 2218 C CA . GLU B 1 109 ? 15.195 9.156 -8.016 1 94 109 GLU B CA 1
ATOM 2219 C C . GLU B 1 109 ? 16.672 9.117 -7.668 1 94 109 GLU B C 1
ATOM 2221 O O . GLU B 1 109 ? 17.406 8.227 -8.117 1 94 109 GLU B O 1
ATOM 2226 N N . TRP B 1 110 ? 17.125 9.961 -6.824 1 95.31 110 TRP B N 1
ATOM 2227 C CA . TRP B 1 110 ? 18.562 10.141 -6.637 1 95.31 110 TRP B CA 1
ATOM 2228 C C . TRP B 1 110 ? 19.031 9.43 -5.375 1 95.31 110 TRP B C 1
ATOM 2230 O O . TRP B 1 110 ? 20.234 9.211 -5.195 1 95.31 110 TRP B O 1
ATOM 2240 N N . ASP B 1 111 ? 18.188 9.156 -4.527 1 96.06 111 ASP B N 1
ATOM 2241 C CA . ASP B 1 111 ? 18.531 8.531 -3.256 1 96.06 111 ASP B CA 1
ATOM 2242 C C . ASP B 1 111 ? 17.797 7.207 -3.068 1 96.06 111 ASP B C 1
ATOM 2244 O O . ASP B 1 111 ? 16.703 7.176 -2.525 1 96.06 111 ASP B O 1
ATOM 2248 N N . ALA B 1 112 ? 18.531 6.148 -3.395 1 94.5 112 ALA B N 1
ATOM 2249 C CA . ALA B 1 112 ? 17.922 4.824 -3.414 1 94.5 112 ALA B CA 1
ATOM 2250 C C . ALA B 1 112 ? 17.516 4.387 -2.008 1 94.5 112 ALA B C 1
ATOM 2252 O O . ALA B 1 112 ? 16.484 3.742 -1.824 1 94.5 112 ALA B O 1
ATOM 2253 N N . LEU B 1 113 ? 18.297 4.719 -1.05 1 94.38 113 LEU B N 1
ATOM 2254 C CA . LEU B 1 113 ? 18 4.309 0.317 1 94.38 113 LEU B CA 1
ATOM 2255 C C . LEU B 1 113 ? 16.781 5.062 0.855 1 94.38 113 LEU B C 1
ATOM 2257 O O . LEU B 1 113 ? 15.938 4.48 1.536 1 94.38 113 LEU B O 1
ATOM 2261 N N . PHE B 1 114 ? 16.672 6.336 0.533 1 95.56 114 PHE B N 1
ATOM 2262 C CA . PHE B 1 114 ? 15.469 7.09 0.861 1 95.56 114 PHE B CA 1
ATOM 2263 C C . PHE B 1 114 ? 14.25 6.48 0.187 1 95.56 114 PHE B C 1
ATOM 2265 O O . PHE B 1 114 ? 13.203 6.309 0.82 1 95.56 114 PHE B O 1
ATOM 2272 N N . SER B 1 115 ? 14.469 6.145 -1.068 1 95.75 115 SER B N 1
ATOM 2273 C CA . SER B 1 115 ? 13.375 5.578 -1.853 1 95.75 115 SER B CA 1
ATOM 2274 C C . SER B 1 115 ? 12.883 4.266 -1.253 1 95.75 115 SER B C 1
ATOM 2276 O O . SER B 1 115 ? 11.68 4.035 -1.148 1 95.75 115 SER B O 1
ATOM 2278 N N . LEU B 1 116 ? 13.805 3.502 -0.861 1 95 116 LEU B N 1
ATOM 2279 C CA . LEU B 1 116 ? 13.469 2.229 -0.234 1 95 116 LEU B CA 1
ATOM 2280 C C . LEU B 1 116 ? 12.641 2.445 1.028 1 95 116 LEU B C 1
ATOM 2282 O O . LEU B 1 116 ? 11.578 1.85 1.186 1 95 116 LEU B O 1
ATOM 2286 N N . ARG B 1 117 ? 13.039 3.273 1.912 1 94.31 117 ARG B N 1
ATOM 2287 C CA . ARG B 1 117 ? 12.344 3.523 3.172 1 94.31 117 ARG B CA 1
ATOM 2288 C C . ARG B 1 117 ? 10.984 4.18 2.93 1 94.31 117 ARG B C 1
ATOM 2290 O O . ARG B 1 117 ? 10.008 3.865 3.613 1 94.31 117 ARG B O 1
ATOM 2297 N N . PHE B 1 118 ? 10.961 5.004 1.939 1 94.31 118 PHE B N 1
ATOM 2298 C CA . PHE B 1 118 ? 9.727 5.691 1.587 1 94.31 118 PHE B CA 1
ATOM 2299 C C . PHE B 1 118 ? 8.664 4.699 1.125 1 94.31 118 PHE B C 1
ATOM 2301 O O . PHE B 1 118 ? 7.551 4.688 1.648 1 94.31 118 PHE B O 1
ATOM 2308 N N . TYR B 1 119 ? 9.055 3.873 0.201 1 94.81 119 TYR B N 1
ATOM 2309 C CA . TYR B 1 119 ? 8.07 2.943 -0.35 1 94.81 119 TYR B CA 1
ATOM 2310 C C . TYR B 1 119 ? 7.703 1.873 0.669 1 94.81 119 TYR B C 1
ATOM 2312 O O . TYR B 1 119 ? 6.562 1.404 0.701 1 94.81 119 TYR B O 1
ATOM 2320 N N . ARG B 1 120 ? 8.648 1.529 1.481 1 94.06 120 ARG B N 1
ATOM 2321 C CA . ARG B 1 120 ? 8.32 0.631 2.584 1 94.06 120 ARG B CA 1
ATOM 2322 C C . ARG B 1 120 ? 7.285 1.261 3.514 1 94.06 120 ARG B C 1
ATOM 2324 O O . ARG B 1 120 ? 6.309 0.611 3.895 1 94.06 120 ARG B O 1
ATOM 2331 N N . ALA B 1 121 ? 7.457 2.49 3.848 1 92.38 121 ALA B N 1
ATOM 2332 C CA . ALA B 1 121 ? 6.516 3.221 4.691 1 92.38 121 ALA B CA 1
ATOM 2333 C C . ALA B 1 121 ? 5.145 3.312 4.035 1 92.38 121 ALA B C 1
ATOM 2335 O O . ALA B 1 121 ? 4.121 3.041 4.668 1 92.38 121 ALA B O 1
ATOM 2336 N N . VAL B 1 122 ? 5.172 3.672 2.799 1 93.88 122 VAL B N 1
ATOM 2337 C CA . VAL B 1 122 ? 3.924 3.828 2.062 1 93.88 122 VAL B CA 1
ATOM 2338 C C . VAL B 1 122 ? 3.188 2.492 2.004 1 93.88 122 VAL B C 1
ATOM 2340 O O . VAL B 1 122 ? 1.964 2.443 2.156 1 93.88 122 VAL B O 1
ATOM 2343 N N . SER B 1 123 ? 3.918 1.433 1.771 1 94.31 123 SER B N 1
ATOM 2344 C CA . SER B 1 123 ? 3.301 0.111 1.711 1 94.31 123 SER B CA 1
ATOM 2345 C C . SER B 1 123 ? 2.617 -0.239 3.029 1 94.31 123 SER B C 1
ATOM 2347 O O . SER B 1 123 ? 1.499 -0.759 3.035 1 94.31 123 SER B O 1
ATOM 2349 N N . LYS B 1 124 ? 3.262 0.042 4.094 1 91.44 124 LYS B N 1
ATOM 2350 C CA . LYS B 1 124 ? 2.678 -0.217 5.406 1 91.44 124 LYS B CA 1
ATOM 2351 C C . LYS B 1 124 ? 1.436 0.64 5.637 1 91.44 124 LYS B C 1
ATOM 2353 O O . LYS B 1 124 ? 0.431 0.158 6.164 1 91.44 124 LYS B O 1
ATOM 2358 N N . PHE B 1 125 ? 1.507 1.774 5.211 1 90.25 125 PHE B N 1
ATOM 2359 C CA . PHE B 1 125 ? 0.389 2.703 5.328 1 90.25 125 PHE B CA 1
ATOM 2360 C C . PHE B 1 125 ? -0.818 2.197 4.547 1 90.25 125 PHE B C 1
ATOM 2362 O O . PHE B 1 125 ? -1.929 2.139 5.078 1 90.25 125 PHE B O 1
ATOM 2369 N N . LEU B 1 126 ? -0.578 1.901 3.35 1 93 126 LEU B N 1
ATOM 2370 C CA . LEU B 1 126 ? -1.66 1.458 2.479 1 93 126 LEU B CA 1
ATOM 2371 C C . LEU B 1 126 ? -2.25 0.141 2.973 1 93 126 LEU B C 1
ATOM 2373 O O . LEU B 1 126 ? -3.459 -0.081 2.863 1 93 126 LEU B O 1
ATOM 2377 N N . SER B 1 127 ? -1.358 -0.729 3.447 1 93.19 127 SER B N 1
ATOM 2378 C CA . SER B 1 127 ? -1.848 -1.969 4.039 1 93.19 127 SER B CA 1
ATOM 2379 C C . SER B 1 127 ? -2.799 -1.69 5.199 1 93.19 127 SER B C 1
ATOM 2381 O O . SER B 1 127 ? -3.885 -2.271 5.27 1 93.19 127 SER B O 1
ATOM 2383 N N . TYR B 1 128 ? -2.428 -0.829 6.043 1 89.31 128 TYR B N 1
ATOM 2384 C CA . TYR B 1 128 ? -3.242 -0.441 7.191 1 89.31 128 TYR B CA 1
ATOM 2385 C C . TYR B 1 128 ? -4.574 0.142 6.742 1 89.31 128 TYR B C 1
ATOM 2387 O O . TYR B 1 128 ? -5.629 -0.218 7.273 1 89.31 128 TYR B O 1
ATOM 2395 N N . ARG B 1 129 ? -4.523 1.015 5.816 1 90.38 129 ARG B N 1
ATOM 2396 C CA . ARG B 1 129 ? -5.734 1.66 5.32 1 90.38 129 ARG B CA 1
ATOM 2397 C C . ARG B 1 129 ? -6.676 0.644 4.684 1 90.38 129 ARG B C 1
ATOM 2399 O O . ARG B 1 129 ? -7.891 0.719 4.863 1 90.38 129 ARG B O 1
ATOM 2406 N N . LEU B 1 130 ? -6.121 -0.228 3.953 1 91.56 130 LEU B N 1
ATOM 2407 C CA . LEU B 1 130 ? -6.941 -1.245 3.303 1 91.56 130 LEU B CA 1
ATOM 2408 C C . LEU B 1 130 ? -7.609 -2.146 4.332 1 91.56 130 LEU B C 1
ATOM 2410 O O . LEU B 1 130 ? -8.797 -2.453 4.215 1 91.56 130 LEU B O 1
ATOM 2414 N N . ARG B 1 131 ? -6.891 -2.592 5.328 1 89.19 131 ARG B N 1
ATOM 2415 C CA . ARG B 1 131 ? -7.465 -3.398 6.398 1 89.19 131 ARG B CA 1
ATOM 2416 C C . ARG B 1 131 ? -8.633 -2.674 7.066 1 89.19 131 ARG B C 1
ATOM 2418 O O . ARG B 1 131 ? -9.68 -3.268 7.305 1 89.19 131 ARG B O 1
ATOM 2425 N N . ASN B 1 132 ? -8.406 -1.421 7.336 1 86.88 132 ASN B N 1
ATOM 2426 C CA . ASN B 1 132 ? -9.438 -0.643 8.023 1 86.88 132 ASN B CA 1
ATOM 2427 C C . ASN B 1 132 ? -10.648 -0.407 7.129 1 86.88 132 ASN B C 1
ATOM 2429 O O . ASN B 1 132 ? -11.789 -0.43 7.602 1 86.88 132 ASN B O 1
ATOM 2433 N N . THR B 1 133 ? -10.367 -0.148 5.906 1 86.62 133 THR B N 1
ATOM 2434 C CA . THR B 1 133 ? -11.453 0.092 4.965 1 86.62 133 THR B CA 1
ATOM 2435 C C . THR B 1 133 ? -12.32 -1.152 4.816 1 86.62 133 THR B C 1
ATOM 2437 O O . THR B 1 133 ? -13.555 -1.06 4.816 1 86.62 133 THR B O 1
ATOM 2440 N N . VAL B 1 134 ? -11.75 -2.268 4.723 1 84.75 134 VAL B N 1
ATOM 2441 C CA . VAL B 1 134 ? -12.484 -3.518 4.559 1 84.75 134 VAL B CA 1
ATOM 2442 C C . VAL B 1 134 ? -13.305 -3.803 5.812 1 84.75 134 VAL B C 1
ATOM 2444 O O . VAL B 1 134 ? -14.461 -4.227 5.723 1 84.75 134 VAL B O 1
ATOM 2447 N N . THR B 1 135 ? -12.719 -3.582 6.984 1 80.44 135 THR B N 1
ATOM 2448 C CA . THR B 1 135 ? -13.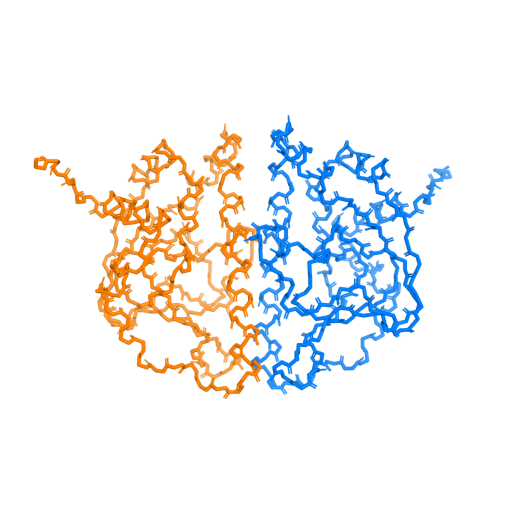414 -3.809 8.25 1 80.44 135 THR B CA 1
ATOM 2449 C C . THR B 1 135 ? -14.594 -2.852 8.398 1 80.44 135 THR B C 1
ATOM 2451 O O . THR B 1 135 ? -15.664 -3.246 8.867 1 80.44 135 THR B O 1
ATOM 2454 N N . GLN B 1 136 ? -14.398 -1.637 8.047 1 77.38 136 GLN B N 1
ATOM 2455 C CA . GLN B 1 136 ? -15.438 -0.62 8.195 1 77.38 136 GLN B CA 1
ATOM 2456 C C . GLN B 1 136 ? -16.609 -0.889 7.262 1 77.38 136 GLN B C 1
ATOM 2458 O O . GLN B 1 136 ? -17.766 -0.703 7.637 1 77.38 136 GLN B O 1
ATOM 2463 N N . PHE B 1 137 ? -16.328 -1.192 6.098 1 72.88 137 PHE B N 1
ATOM 2464 C CA . PHE B 1 137 ? -17.375 -1.404 5.113 1 72.88 137 PHE B CA 1
ATOM 2465 C C . PHE B 1 137 ? -18.078 -2.74 5.344 1 72.88 137 PHE B C 1
ATOM 2467 O O . PHE B 1 137 ? -19.25 -2.904 4.992 1 72.88 137 PHE B O 1
ATOM 2474 N N . GLY B 1 138 ? -17.359 -3.631 5.828 1 62.62 138 GLY B N 1
ATOM 2475 C CA . GLY B 1 138 ? -18.016 -4.871 6.195 1 62.62 138 GLY B CA 1
ATOM 2476 C C . GLY B 1 138 ? -19.016 -4.703 7.336 1 62.62 138 GLY B C 1
ATOM 2477 O O . GLY B 1 138 ? -20.016 -5.41 7.398 1 62.62 138 GLY B O 1
ATOM 2478 N N . GLN B 1 139 ? -18.656 -3.951 8.328 1 59 139 GLN B N 1
ATOM 2479 C CA . GLN B 1 139 ? -19.547 -3.814 9.469 1 59 139 GLN B CA 1
ATOM 2480 C C . GLN B 1 139 ? -20.609 -2.744 9.219 1 59 139 GLN B C 1
ATOM 2482 O O . GLN B 1 139 ? -21.578 -2.633 9.969 1 59 139 GLN B O 1
ATOM 2487 N N . GLN B 1 140 ? -21.094 -2.633 8.07 1 54.41 140 GLN B N 1
ATOM 2488 C CA . GLN B 1 140 ? -22.109 -1.626 7.781 1 54.41 140 GLN B CA 1
ATOM 2489 C C . GLN B 1 140 ? -22.047 -0.477 8.781 1 54.41 140 GLN B C 1
ATOM 2491 O O . GLN B 1 140 ? -23.031 0.236 8.984 1 54.41 140 GLN B O 1
ATOM 2496 N N . LYS B 1 141 ? -21.188 -0.511 9.719 1 49.06 141 LYS B N 1
ATOM 2497 C CA . LYS B 1 141 ? -21.328 0.499 10.766 1 49.06 141 LYS B CA 1
ATOM 2498 C C . LYS B 1 141 ? -20.906 1.877 10.258 1 49.06 141 LYS B C 1
ATOM 2500 O O . LYS B 1 141 ? -19.922 2.008 9.547 1 49.06 141 LYS B O 1
ATOM 2505 N N . PRO B 1 142 ? -21.781 2.867 10.359 1 44.22 142 PRO B N 1
ATOM 2506 C CA . PRO B 1 142 ? -21.391 4.25 10.086 1 44.22 142 PRO B CA 1
ATOM 2507 C C . PRO B 1 142 ? -20.016 4.598 10.648 1 44.22 142 PRO B C 1
ATOM 2509 O O . PRO B 1 142 ? -19.594 4.023 11.664 1 44.22 142 PRO B O 1
ATOM 2512 N N . LEU B 1 143 ? -19.047 5.191 9.812 1 48.38 143 LEU B N 1
ATOM 2513 C CA . LEU B 1 143 ? -17.828 5.684 10.43 1 48.38 143 LEU B CA 1
ATOM 2514 C C . LEU B 1 143 ? -18.078 6.129 11.867 1 48.38 143 LEU B C 1
ATOM 2516 O O . LEU B 1 143 ? -19.031 6.883 12.125 1 48.38 143 LEU B O 1
ATOM 2520 N N . PRO B 1 144 ? -17.453 5.641 12.898 1 38.22 144 PRO B N 1
ATOM 2521 C CA . PRO B 1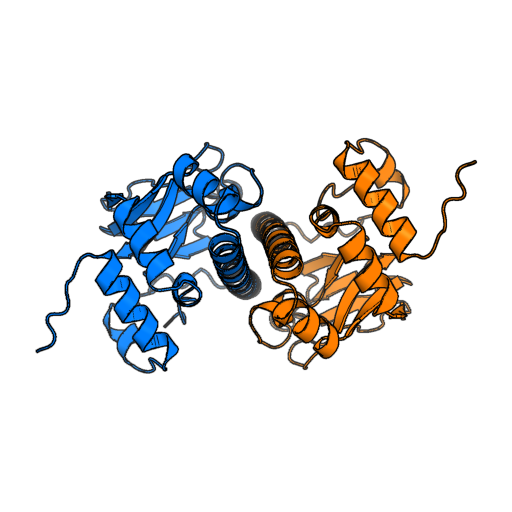 144 ? -17.734 6.27 14.195 1 38.22 144 PRO B CA 1
ATOM 2522 C C . PRO B 1 144 ? -17.562 7.789 14.156 1 38.22 144 PRO B C 1
ATOM 2524 O O . PRO B 1 144 ? -16.594 8.289 13.562 1 38.22 144 PRO B O 1
ATOM 2527 N N . SER B 1 145 ? -18.609 8.539 14.109 1 36.88 145 SER B N 1
ATOM 2528 C CA . SER B 1 145 ? -18.578 9.992 14.258 1 36.88 145 SER B CA 1
ATOM 2529 C C . SER B 1 145 ? -17.5 10.43 15.234 1 36.88 145 SER B C 1
ATOM 2531 O O . SER B 1 145 ? -16.891 11.492 15.062 1 36.88 145 SER B O 1
ATOM 2533 N N . GLU B 1 146 ? -17.656 9.977 16.562 1 34.16 146 GLU B N 1
ATOM 2534 C CA . GLU B 1 146 ? -17.078 10.672 17.719 1 34.16 146 GLU B CA 1
ATOM 2535 C C . GLU B 1 146 ? -15.586 10.383 17.828 1 34.16 146 GLU B C 1
ATOM 2537 O O . GLU B 1 146 ? -15.188 9.438 18.516 1 34.16 146 GLU B O 1
ATOM 2542 N N . THR B 1 147 ? -14.867 10.289 16.859 1 36.16 147 THR B N 1
ATOM 2543 C CA . THR B 1 147 ? -13.453 10.07 17.125 1 36.16 147 THR B CA 1
ATOM 2544 C C . THR B 1 147 ? -12.859 11.242 17.906 1 36.16 147 THR B C 1
ATOM 2546 O O . THR B 1 147 ? -12.562 12.289 17.328 1 36.16 147 THR B O 1
ATOM 2549 N N . ASN B 1 148 ? -13.383 11.523 19.016 1 33.25 148 ASN B N 1
ATOM 2550 C CA . ASN B 1 148 ? -12.633 12.422 19.891 1 33.25 148 ASN B CA 1
ATOM 2551 C C . ASN B 1 148 ? -11.188 11.961 20.062 1 33.25 148 ASN B C 1
ATOM 2553 O O . ASN B 1 148 ? -10.867 11.25 21.016 1 33.25 148 ASN B O 1
ATOM 2557 N N . SER B 1 149 ? -10.578 11.469 19.203 1 36.62 149 SER B N 1
ATOM 2558 C CA . SER B 1 149 ? -9.188 11.078 19.406 1 36.62 149 SER B CA 1
ATOM 2559 C C . SER B 1 149 ? -8.32 12.281 19.75 1 36.62 149 SER B C 1
ATOM 2561 O O . SER B 1 149 ? -7.898 13.023 18.859 1 36.62 149 SER B O 1
ATOM 2563 N N . SER B 1 150 ? -8.609 12.992 20.797 1 32.97 150 SER B N 1
ATOM 2564 C CA . SER B 1 150 ? -7.73 13.992 21.391 1 32.97 150 SER B CA 1
ATOM 2565 C C . SER B 1 150 ? -6.285 13.508 21.422 1 32.97 150 SER B C 1
ATOM 2567 O O . SER B 1 150 ? -6.031 12.305 21.391 1 32.97 150 SER B O 1
ATOM 2569 N N . THR B 1 151 ? -5.34 14.453 21.484 1 37.12 151 THR B N 1
ATOM 2570 C CA . THR B 1 151 ? -3.908 14.445 21.766 1 37.12 151 THR B CA 1
ATOM 2571 C C . THR B 1 151 ? -3.576 13.383 22.812 1 37.12 151 THR B C 1
ATOM 2573 O O . THR B 1 151 ? -2.469 12.844 22.828 1 37.12 151 THR B O 1
ATOM 2576 N N . THR B 1 152 ? -4.5 13.188 23.734 1 33.84 152 THR B N 1
ATOM 2577 C CA . THR B 1 152 ? -4.246 12.469 24.984 1 33.84 152 THR B CA 1
ATOM 2578 C C . THR B 1 152 ? -4.145 10.969 24.719 1 33.84 152 THR B C 1
ATOM 2580 O O . THR B 1 152 ? -3.498 10.242 25.484 1 33.84 152 THR B O 1
ATOM 2583 N N . GLU B 1 153 ? -4.891 10.477 23.844 1 36.56 153 GLU B N 1
ATOM 2584 C CA . GLU B 1 153 ? -4.898 9.016 23.781 1 36.56 153 GLU B CA 1
ATOM 2585 C C . GLU B 1 153 ? -3.648 8.484 23.078 1 36.56 153 GLU B C 1
ATOM 2587 O O . GLU B 1 153 ? -3.357 7.285 23.141 1 36.56 153 GLU B O 1
ATOM 2592 N N . ILE B 1 154 ? -2.994 9.312 22.328 1 40.16 154 ILE B N 1
ATOM 2593 C CA . ILE B 1 154 ? -1.672 8.945 21.828 1 40.16 154 ILE B CA 1
ATOM 2594 C C . ILE B 1 154 ? -0.769 8.562 23 1 40.16 154 ILE B C 1
ATOM 2596 O O . ILE B 1 154 ? 0.163 7.773 22.828 1 40.16 154 ILE B O 1
ATOM 2600 N N . GLU B 1 155 ? -0.995 9.148 24.156 1 38.19 155 GLU B N 1
ATOM 2601 C CA . GLU B 1 155 ? -0.088 9.031 25.297 1 38.19 155 GLU B CA 1
ATOM 2602 C C . GLU B 1 155 ? -0.089 7.617 25.859 1 38.19 155 GLU B C 1
ATOM 2604 O O . GLU B 1 155 ? 0.869 7.207 26.516 1 38.19 155 GLU B O 1
ATOM 2609 N N . GLN B 1 156 ? -1.228 7.086 25.859 1 38.06 156 GLN B N 1
ATOM 2610 C CA . GLN B 1 156 ? -1.159 6.016 26.844 1 38.06 156 GLN B CA 1
ATOM 2611 C C . GLN B 1 156 ? -0.272 4.875 26.359 1 38.06 156 GLN B C 1
ATOM 2613 O O . GLN B 1 156 ? 0.49 4.297 27.141 1 38.06 156 GLN B O 1
ATOM 2618 N N . SER B 1 157 ? -0.747 4.004 25.375 1 38.75 157 SER B N 1
ATOM 2619 C CA . SER B 1 157 ? 0.067 2.801 25.25 1 38.75 157 SER B CA 1
ATOM 2620 C C . SER B 1 157 ? 1.146 2.979 24.188 1 38.75 157 SER B C 1
ATOM 2622 O O . SER B 1 157 ? 1.063 2.385 23.109 1 38.75 157 SER B O 1
ATOM 2624 N N . LEU B 1 158 ? 1.788 4.125 24.266 1 45.03 158 LEU B N 1
ATOM 2625 C CA . LEU B 1 158 ? 2.857 4.34 23.297 1 45.03 158 LEU B CA 1
ATOM 2626 C C . LEU B 1 158 ? 3.971 3.314 23.484 1 45.03 158 LEU B C 1
ATOM 2628 O O . LEU B 1 158 ? 4.574 3.232 24.547 1 45.03 158 LEU B O 1
ATOM 2632 N N . ASP B 1 159 ? 3.859 2.266 22.859 1 53.16 159 ASP B N 1
ATOM 2633 C CA . ASP B 1 159 ? 5.055 1.44 22.734 1 53.16 159 ASP B CA 1
ATOM 2634 C C . ASP B 1 159 ? 6.152 2.178 21.969 1 53.16 159 ASP B C 1
ATOM 2636 O O . ASP B 1 159 ? 6.039 3.377 21.719 1 53.16 159 ASP B O 1
ATOM 2640 N N . GLU B 1 160 ? 7.305 1.678 22 1 54.19 160 GLU B N 1
ATOM 2641 C CA . GLU B 1 160 ? 8.477 2.262 21.344 1 54.19 160 GLU B CA 1
ATOM 2642 C C . GLU B 1 160 ? 8.102 2.953 20.047 1 54.19 160 GLU B C 1
ATOM 2644 O O . GLU B 1 160 ? 8.602 4.035 19.734 1 54.19 160 GLU B O 1
ATOM 2649 N N . ASP B 1 161 ? 7.094 2.461 19.453 1 63.22 161 ASP B N 1
ATOM 2650 C CA . ASP B 1 161 ? 6.617 3.027 18.203 1 63.22 161 ASP B CA 1
ATOM 2651 C C . ASP B 1 161 ? 5.848 4.324 18.438 1 63.22 161 ASP B C 1
ATOM 2653 O O . ASP B 1 161 ? 5.957 5.27 17.656 1 63.22 161 ASP B O 1
ATOM 2657 N N . GLY B 1 162 ? 5.359 4.355 19.594 1 70.5 162 GLY B N 1
ATOM 2658 C CA . GLY B 1 162 ? 4.629 5.559 19.953 1 70.5 162 GLY B CA 1
ATOM 2659 C C . GLY B 1 162 ? 5.531 6.738 20.25 1 70.5 162 GLY B C 1
ATOM 2660 O O . GLY B 1 162 ? 5.234 7.871 19.859 1 70.5 162 GLY B O 1
ATOM 2661 N N . TYR B 1 163 ? 6.672 6.402 20.922 1 72.62 163 TYR B N 1
ATOM 2662 C CA . TYR B 1 163 ? 7.625 7.457 21.25 1 72.62 163 TYR B CA 1
ATOM 2663 C C . TYR B 1 163 ? 8.242 8.039 19.984 1 72.62 163 TYR B C 1
ATOM 2665 O O . TYR B 1 163 ? 8.344 9.266 19.844 1 72.62 163 TYR B O 1
ATOM 2673 N N . ARG B 1 164 ? 8.68 7.184 19.172 1 79.06 164 ARG B N 1
ATOM 2674 C CA . ARG B 1 164 ? 9.281 7.637 17.922 1 79.06 164 ARG B CA 1
ATOM 2675 C C . ARG B 1 164 ? 8.297 8.453 17.094 1 79.06 164 ARG B C 1
ATOM 2677 O O . ARG B 1 164 ? 8.672 9.461 16.484 1 79.06 164 ARG B O 1
ATOM 2684 N N . PHE B 1 165 ? 7.145 8.094 17.203 1 82.19 165 PHE B N 1
ATOM 2685 C CA . PHE B 1 165 ? 6.109 8.812 16.469 1 82.19 165 PHE B CA 1
ATOM 2686 C C . PHE B 1 165 ? 5.973 10.242 16.984 1 82.19 165 PHE B C 1
ATOM 2688 O O . PHE B 1 165 ? 5.957 11.195 16.203 1 82.19 165 PHE B O 1
ATOM 2695 N N . ARG B 1 166 ? 5.895 10.336 18.203 1 81.69 166 ARG B N 1
ATOM 2696 C CA . ARG B 1 166 ? 5.75 11.656 18.812 1 81.69 166 ARG B CA 1
ATOM 2697 C C . ARG B 1 166 ? 6.945 12.539 18.484 1 81.69 166 ARG B C 1
ATOM 2699 O O . ARG B 1 166 ? 6.785 13.727 18.203 1 81.69 166 ARG B O 1
ATOM 2706 N N . GLU B 1 167 ? 8.055 11.969 18.609 1 85.12 167 GLU B N 1
ATOM 2707 C CA . GLU B 1 167 ? 9.273 12.711 18.281 1 85.12 167 GLU B CA 1
ATOM 2708 C C . GLU B 1 167 ? 9.25 13.219 16.844 1 85.12 167 GLU B C 1
ATOM 2710 O O . GLU B 1 167 ? 9.633 14.359 16.578 1 85.12 167 GLU B O 1
ATOM 2715 N N . ILE B 1 168 ? 8.797 12.438 16.047 1 87 168 ILE B N 1
ATOM 2716 C CA . ILE B 1 168 ? 8.766 12.781 14.633 1 87 168 ILE B CA 1
ATOM 2717 C C . ILE B 1 168 ? 7.781 13.93 14.398 1 87 168 ILE B C 1
ATOM 2719 O O . ILE B 1 168 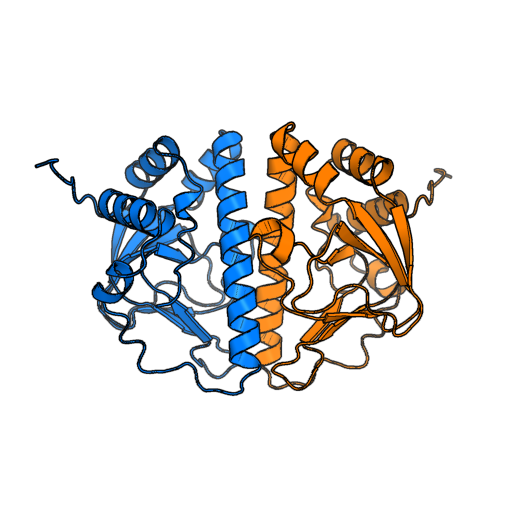? 8.109 14.906 13.727 1 87 168 ILE B O 1
ATOM 2723 N N . ILE B 1 169 ? 6.664 13.781 15 1 88.12 169 ILE B N 1
ATOM 2724 C CA . ILE B 1 169 ? 5.648 14.812 14.805 1 88.12 169 ILE B CA 1
ATOM 2725 C C . ILE B 1 169 ? 6.137 16.141 15.398 1 88.12 169 ILE B C 1
ATOM 2727 O O . ILE B 1 169 ? 5.949 17.203 14.797 1 88.12 169 ILE B O 1
ATOM 2731 N N . GLN B 1 170 ? 6.727 16.016 16.5 1 88.38 170 GLN B N 1
ATOM 2732 C CA . GLN B 1 170 ? 7.281 17.219 17.109 1 88.38 170 GLN B CA 1
ATOM 2733 C C . GLN B 1 170 ? 8.328 17.859 16.219 1 88.38 170 GLN B C 1
ATOM 2735 O O . GLN B 1 170 ? 8.344 19.094 16.062 1 88.38 170 GLN B O 1
ATOM 2740 N N . ARG B 1 171 ? 9.141 17.094 15.664 1 87.88 171 ARG B N 1
ATOM 2741 C CA . ARG B 1 171 ? 10.156 17.609 14.742 1 87.88 171 ARG B CA 1
ATOM 2742 C C . ARG B 1 171 ? 9.516 18.25 13.523 1 87.88 171 ARG B C 1
ATOM 2744 O O . ARG B 1 171 ? 9.922 19.344 13.109 1 87.88 171 ARG B O 1
ATOM 2751 N N . LEU B 1 172 ? 8.531 17.625 13.055 1 88.88 172 LEU B N 1
ATOM 2752 C CA . LEU B 1 172 ? 7.887 18.125 11.852 1 88.88 172 LEU B CA 1
ATOM 2753 C C . LEU B 1 172 ? 7.141 19.422 12.141 1 88.88 172 LEU B C 1
ATOM 2755 O O . LEU B 1 172 ? 7.02 20.281 11.266 1 88.88 172 LEU B O 1
ATOM 2759 N N . ARG B 1 173 ? 6.684 19.5 13.344 1 89.94 173 ARG B N 1
ATOM 2760 C CA . ARG B 1 173 ? 5.973 20.719 13.758 1 89.94 173 ARG B CA 1
ATOM 2761 C C . ARG B 1 173 ? 6.945 21.844 14.07 1 89.94 173 ARG B C 1
ATOM 2763 O O . ARG B 1 173 ? 6.543 23 14.18 1 89.94 173 ARG B O 1
ATOM 2770 N N . GLY B 1 174 ? 8.234 21.5 14.031 1 82.94 174 GLY B N 1
ATOM 2771 C CA . GLY B 1 174 ? 9.242 22.5 14.375 1 82.94 174 GLY B CA 1
ATOM 2772 C C . GLY B 1 174 ? 9.32 22.766 15.867 1 82.94 174 GLY B C 1
ATOM 2773 O O . GLY B 1 174 ? 9.75 23.844 16.281 1 82.94 174 GLY B O 1
ATOM 2774 N N . GLU B 1 175 ? 8.695 21.875 16.703 1 68.56 175 GLU B N 1
ATOM 2775 C CA . GLU B 1 175 ? 8.711 22.062 18.156 1 68.56 175 GLU B CA 1
ATOM 2776 C C . GLU B 1 175 ? 10 21.516 18.766 1 68.56 175 GLU B C 1
ATOM 2778 O O . GLU B 1 175 ? 10.352 20.359 18.547 1 68.56 175 GLU B O 1
ATOM 2783 N N . TYR B 1 176 ? 11.133 22.25 18.562 1 53.97 176 TYR B N 1
ATOM 2784 C CA . TYR B 1 176 ? 12.422 21.875 19.141 1 53.97 176 TYR B CA 1
ATOM 2785 C C . TYR B 1 176 ? 12.266 21.5 20.609 1 53.97 176 TYR B C 1
ATOM 2787 O O . TYR B 1 176 ? 11.727 22.281 21.406 1 53.97 176 TYR B O 1
ATOM 2795 N N . VAL B 1 177 ? 12.031 20.156 20.906 1 49.59 177 VAL B N 1
ATOM 2796 C CA . VAL B 1 177 ? 12.062 19.781 22.328 1 49.59 177 VAL B CA 1
ATOM 2797 C C . VAL B 1 177 ? 13.422 20.125 22.922 1 49.59 177 VAL B C 1
ATOM 2799 O O . VAL B 1 177 ? 14.453 19.625 22.469 1 49.59 177 VAL B O 1
ATOM 2802 N N . VAL B 1 178 ? 13.617 21.219 23.422 1 42.19 178 VAL B N 1
ATOM 2803 C CA . VAL B 1 178 ? 14.773 21.484 24.281 1 42.19 178 VAL B CA 1
ATOM 2804 C C . VAL B 1 178 ? 14.852 20.438 25.391 1 42.19 178 VAL B C 1
ATOM 2806 O O . VAL B 1 178 ? 13.867 20.188 26.094 1 42.19 178 VAL B O 1
ATOM 2809 N N . PRO B 1 179 ? 15.742 19.406 25.078 1 41.5 179 PRO B N 1
ATOM 2810 C CA . PRO B 1 179 ? 15.953 18.625 26.312 1 41.5 179 PRO B CA 1
ATOM 2811 C C . PRO B 1 179 ? 16.016 19.5 27.562 1 41.5 179 PRO B C 1
ATOM 2813 O O . PRO B 1 179 ? 16.672 20.547 27.547 1 41.5 179 PRO B O 1
ATOM 2816 N N . THR B 1 180 ? 14.938 19.359 28.297 1 34.66 180 THR B N 1
ATOM 2817 C CA . THR B 1 180 ? 15.234 19.906 29.609 1 34.66 180 THR B CA 1
ATOM 2818 C C . THR B 1 180 ? 16.406 19.156 30.25 1 34.66 180 THR B C 1
ATOM 2820 O O . THR B 1 180 ? 16.5 17.938 30.156 1 34.66 180 THR B O 1
#

InterPro domains:
  IPR000595 Cyclic nucleotide-binding domain [PF00027] (26-108)
  IPR000595 Cyclic nucleotide-binding domain [PS50042] (7-108)
  IPR000595 Cyclic nucleotide-binding domain [SM00100] (7-123)
  IPR000595 Cyclic nucleotide-binding domain [cd00038] (7-119)
  IPR014710 RmlC-like jelly roll fold [G3DSA:2.60.120.10] (2-140)
  IPR018490 Cyclic nucleotide-binding domain superfamily [SSF51206] (5-130)
  IPR050397 Global Transcriptional Regulators in Environmental Response [PTHR24567] (8-136)

Organism: NCBI:txid376219

pLDDT: mean 82.94, std 20.28, range [32.25, 98.5]

Foldseek 3Di:
DLPQLLLVLLADPVLLVVLLVQKDKDKAAAFAWPFDAQDDDFWKKFWLAAKKFWFAVVVVRATQDIDGHNDIPCLVCLPPVGGHRTIMGGNHITMMITHGSVVVVVCLVPPVVSVVSNVVSSVSNVVSVVVVSVVCVVVVDRDPPPCPVPPPVLPDPQDVVSVSSVVSSCVSVVVPPPPD/DPLAQLLVLLADPVLLVVLLVQKDKDKAAAFAWPFDAQDDDFWKKFWLAAKKFWFAVVVVRATQDIDGHGDIPCLVCLPPVGGHRTIMGGNHITMMITHGSVVVVVCLVPPVVRVVSVVSSSVRNVVRVVVVSVVCVVVVDRPPPPCPVPPPVLPDPQDVSSVSSVVSSCVSVVVPPPPD